Protein AF-A0A2P0QMW2-F1 (afdb_monomer_lite)

Structure (mmCIF, N/CA/C/O backbone):
data_AF-A0A2P0QMW2-F1
#
_entry.id   AF-A0A2P0QMW2-F1
#
loop_
_atom_site.group_PDB
_atom_site.id
_atom_site.type_symbol
_atom_site.label_atom_id
_atom_site.label_alt_id
_atom_site.label_comp_id
_atom_site.label_asym_id
_atom_site.label_entity_id
_atom_site.label_seq_id
_atom_site.pdbx_PDB_ins_code
_atom_site.Cartn_x
_atom_site.Cartn_y
_atom_site.Cartn_z
_atom_site.occupancy
_atom_site.B_iso_or_equiv
_atom_site.auth_seq_id
_atom_site.auth_comp_id
_atom_site.auth_asym_id
_atom_site.auth_atom_id
_atom_site.pdbx_PDB_model_num
ATOM 1 N N . MET A 1 1 ? 14.429 2.568 -12.243 1.00 44.25 1 MET A N 1
ATOM 2 C CA . MET A 1 1 ? 14.312 3.480 -11.078 1.00 44.25 1 MET A CA 1
ATOM 3 C C . MET A 1 1 ? 14.809 2.728 -9.849 1.00 44.25 1 MET A C 1
ATOM 5 O O . MET A 1 1 ? 13.979 2.133 -9.182 1.00 44.25 1 MET A O 1
ATOM 9 N N . CYS A 1 2 ? 16.108 2.695 -9.548 1.00 38.72 2 CYS A N 1
ATOM 10 C CA . CYS A 1 2 ? 16.562 2.170 -8.248 1.00 38.72 2 CYS A CA 1
ATOM 11 C C . CYS A 1 2 ? 17.843 2.884 -7.772 1.00 38.72 2 CYS A C 1
ATOM 13 O O . CYS A 1 2 ? 18.867 2.279 -7.495 1.00 38.72 2 CYS A O 1
ATOM 15 N N . SER A 1 3 ? 17.749 4.186 -7.506 1.00 36.97 3 SER A N 1
ATOM 16 C CA . SER A 1 3 ? 18.388 4.609 -6.258 1.00 36.97 3 SER A CA 1
ATOM 17 C C . SER A 1 3 ? 17.854 3.704 -5.137 1.00 36.97 3 SER A C 1
ATOM 19 O O . SER A 1 3 ? 16.690 3.292 -5.207 1.00 36.97 3 SER A O 1
ATOM 21 N N . ASN A 1 4 ? 18.680 3.364 -4.136 1.00 45.59 4 ASN A N 1
ATOM 22 C CA . ASN A 1 4 ? 18.195 2.677 -2.934 1.00 45.59 4 ASN A CA 1
ATOM 23 C C . ASN A 1 4 ? 16.881 3.340 -2.518 1.00 45.59 4 ASN A C 1
ATOM 25 O O . ASN A 1 4 ? 16.879 4.531 -2.192 1.00 45.59 4 ASN A O 1
ATOM 29 N N . ILE A 1 5 ? 15.768 2.603 -2.620 1.00 53.12 5 ILE A N 1
ATOM 30 C CA . ILE A 1 5 ? 14.455 3.131 -2.260 1.00 53.12 5 ILE A CA 1
ATOM 31 C C . ILE A 1 5 ? 14.574 3.435 -0.779 1.00 53.12 5 ILE A C 1
ATOM 33 O O . ILE A 1 5 ? 14.619 2.517 0.038 1.00 53.12 5 ILE A O 1
ATOM 37 N N . VAL A 1 6 ? 14.718 4.721 -0.453 1.00 61.84 6 VAL A N 1
ATOM 38 C CA . VAL A 1 6 ? 14.836 5.160 0.931 1.00 61.84 6 VAL A CA 1
ATOM 39 C C . VAL A 1 6 ? 13.588 4.636 1.632 1.00 61.84 6 VAL A C 1
ATOM 41 O O . VAL A 1 6 ? 12.481 5.003 1.216 1.00 61.84 6 VAL A O 1
ATOM 44 N N . PRO A 1 7 ? 13.733 3.750 2.637 1.00 70.44 7 PRO A N 1
ATOM 45 C CA . PRO A 1 7 ? 12.583 3.207 3.330 1.00 70.44 7 PRO A CA 1
ATOM 46 C C . PRO A 1 7 ? 11.728 4.354 3.848 1.00 70.44 7 PRO A C 1
ATOM 48 O O . PRO A 1 7 ? 12.254 5.359 4.335 1.00 70.44 7 PRO A O 1
ATOM 51 N N . PHE A 1 8 ? 10.410 4.219 3.724 1.00 79.19 8 PHE A N 1
ATOM 52 C CA . PHE A 1 8 ? 9.496 5.252 4.185 1.00 79.19 8 PHE A CA 1
ATOM 53 C C . PHE A 1 8 ? 9.805 5.612 5.648 1.00 79.19 8 PHE A C 1
ATOM 55 O O . PHE A 1 8 ? 9.893 4.733 6.511 1.00 79.19 8 PHE A O 1
ATOM 62 N N . ALA A 1 9 ? 9.976 6.904 5.934 1.00 77.19 9 ALA A N 1
ATOM 63 C CA . ALA A 1 9 ? 10.260 7.373 7.285 1.00 77.19 9 ALA A CA 1
ATOM 64 C C . ALA A 1 9 ? 9.127 6.943 8.234 1.00 77.19 9 ALA A C 1
ATOM 66 O O . ALA A 1 9 ? 7.974 7.308 8.029 1.00 77.19 9 ALA A O 1
ATOM 67 N N . GLY A 1 10 ? 9.443 6.143 9.255 1.00 77.06 10 GLY A N 1
ATOM 68 C CA . GLY A 1 10 ? 8.442 5.575 10.166 1.00 77.06 10 GLY A CA 1
ATOM 69 C C . GLY A 1 10 ? 8.048 4.123 9.881 1.00 77.06 10 GLY A C 1
ATOM 70 O O . GLY A 1 10 ? 7.230 3.591 10.623 1.00 77.06 10 GLY A O 1
ATOM 71 N N . LEU A 1 11 ? 8.661 3.446 8.897 1.00 80.38 11 LEU A N 1
ATOM 72 C CA . LEU A 1 11 ? 8.410 2.022 8.602 1.00 80.38 11 LEU A CA 1
ATOM 73 C C . LEU A 1 11 ? 8.449 1.131 9.861 1.00 80.38 11 LEU A C 1
ATOM 75 O O . LEU A 1 11 ? 7.582 0.288 10.033 1.00 80.38 11 LEU A O 1
ATOM 79 N N . ASN A 1 12 ? 9.408 1.370 10.766 1.00 83.81 12 ASN A N 1
ATOM 80 C CA . ASN A 1 12 ? 9.584 0.587 12.000 1.00 83.81 12 ASN A CA 1
ATOM 81 C C . ASN A 1 12 ? 9.149 1.304 13.287 1.00 83.81 12 ASN A C 1
ATOM 83 O O . ASN A 1 12 ? 9.100 0.676 14.337 1.00 83.81 12 ASN A O 1
ATOM 87 N N . GLN A 1 13 ? 8.903 2.614 13.241 1.00 89.38 13 GLN A N 1
ATOM 88 C CA . GLN A 1 13 ? 8.573 3.425 14.428 1.00 89.38 13 GLN A CA 1
ATOM 89 C C . GLN A 1 13 ? 7.075 3.735 14.510 1.00 89.38 13 GLN A C 1
ATOM 91 O O . GLN A 1 13 ? 6.561 4.021 15.586 1.00 89.38 13 GLN A O 1
ATOM 96 N N . GLY A 1 14 ? 6.383 3.631 13.377 1.00 94.88 14 GLY A N 1
ATOM 97 C CA . GLY A 1 14 ? 4.989 3.989 13.220 1.00 94.88 14 GLY A CA 1
ATOM 98 C C . GLY A 1 14 ? 4.777 5.405 12.708 1.00 94.88 14 GLY A C 1
ATOM 99 O O . GLY A 1 14 ? 5.686 6.235 12.666 1.00 94.88 14 GLY A O 1
ATOM 100 N N . VAL A 1 15 ? 3.548 5.654 12.269 1.00 97.62 15 VAL A N 1
ATOM 101 C CA . VAL A 1 15 ? 3.099 6.935 11.726 1.00 97.62 15 VAL A CA 1
ATOM 102 C C . VAL A 1 15 ? 1.826 7.409 12.408 1.00 97.62 15 VAL A C 1
ATOM 104 O O . VAL A 1 15 ? 1.110 6.634 13.042 1.00 97.62 15 VAL A O 1
ATOM 107 N N . LYS A 1 16 ? 1.526 8.692 12.222 1.00 98.38 16 LYS A N 1
ATOM 108 C CA . LYS A 1 16 ? 0.249 9.294 12.595 1.00 98.38 16 LYS A CA 1
ATOM 109 C C . LYS A 1 16 ? -0.726 9.244 11.425 1.00 98.38 16 LYS A C 1
ATOM 111 O O . LYS A 1 16 ? -0.303 9.385 10.270 1.00 98.38 16 LYS A O 1
ATOM 116 N N . ALA A 1 17 ? -2.006 9.085 11.723 1.00 98.69 17 ALA A N 1
ATOM 117 C CA . ALA A 1 17 ? -3.087 9.172 10.757 1.00 98.69 17 ALA A CA 1
ATOM 118 C C . ALA A 1 17 ? -4.253 10.011 11.294 1.00 98.69 17 ALA A C 1
ATOM 120 O O . ALA A 1 17 ? -4.445 10.146 12.503 1.00 98.69 17 ALA A O 1
ATOM 121 N N . ILE A 1 18 ? -5.055 10.533 10.372 1.00 98.75 18 ILE A N 1
ATOM 122 C CA . ILE A 1 18 ? -6.364 11.125 10.669 1.00 98.75 18 ILE A CA 1
ATOM 123 C C . ILE A 1 18 ? -7.464 10.255 10.074 1.00 98.75 18 ILE A C 1
ATOM 125 O O . ILE A 1 18 ? -7.223 9.561 9.088 1.00 98.75 18 ILE A O 1
ATOM 129 N N . SER A 1 19 ? -8.663 10.300 10.636 1.00 98.69 19 SER A N 1
ATOM 130 C CA . SER A 1 19 ? -9.863 9.760 10.012 1.00 98.69 19 SER A CA 1
ATOM 131 C C . SER A 1 19 ? -10.608 10.841 9.229 1.00 98.69 19 SER A C 1
ATOM 133 O O . SER A 1 19 ? -10.595 12.019 9.592 1.00 98.69 19 SER A O 1
ATOM 135 N N . MET A 1 20 ? -11.232 10.458 8.116 1.00 98.50 20 MET A N 1
ATOM 136 C CA . MET A 1 20 ? -12.019 11.362 7.272 1.00 98.50 20 MET A CA 1
ATOM 137 C C . MET A 1 20 ? -13.189 10.625 6.622 1.00 98.50 20 MET A C 1
ATOM 139 O O . MET A 1 20 ? -13.094 9.432 6.340 1.00 98.50 20 MET A O 1
ATOM 143 N N . ASP A 1 21 ? -14.267 11.344 6.315 1.00 98.50 21 ASP A N 1
ATOM 144 C CA . ASP A 1 21 ? -15.355 10.800 5.500 1.00 98.50 21 ASP A CA 1
ATOM 145 C C . ASP A 1 21 ? -14.877 10.511 4.067 1.00 98.50 21 ASP A C 1
ATOM 147 O O . ASP A 1 21 ? -14.179 11.317 3.441 1.00 98.50 21 ASP A O 1
ATOM 151 N N . ASP A 1 22 ? -15.281 9.369 3.507 1.00 98.38 22 ASP A N 1
ATOM 152 C CA . ASP A 1 22 ? -14.945 9.002 2.136 1.00 98.38 22 ASP A CA 1
ATOM 153 C C . ASP A 1 22 ? -15.786 9.787 1.118 1.00 98.38 22 ASP A C 1
ATOM 155 O O . ASP A 1 22 ? -16.913 9.427 0.775 1.00 98.38 22 ASP A O 1
ATOM 159 N N . THR A 1 23 ? -15.200 10.863 0.594 1.00 96.94 23 THR A N 1
ATOM 160 C CA . THR A 1 23 ? -15.787 11.706 -0.460 1.00 96.94 23 THR A CA 1
ATOM 161 C C . THR A 1 23 ? -15.493 11.226 -1.889 1.00 96.94 23 THR A C 1
ATOM 163 O O . THR A 1 23 ? -15.803 11.931 -2.854 1.00 96.94 23 THR A O 1
ATOM 166 N N . ARG A 1 24 ? -14.867 10.054 -2.067 1.00 98.12 24 ARG A N 1
ATOM 167 C CA . ARG A 1 24 ? -14.499 9.530 -3.391 1.00 98.12 24 ARG A CA 1
ATOM 168 C C . ARG A 1 24 ? -15.708 8.937 -4.122 1.00 98.12 24 ARG A C 1
ATOM 170 O O . ARG A 1 24 ? -16.801 8.757 -3.588 1.00 98.12 24 ARG A O 1
ATOM 177 N N . TRP A 1 25 ? -15.506 8.640 -5.403 1.00 95.50 25 TRP A N 1
ATOM 178 C CA . TRP A 1 25 ? -16.505 7.982 -6.246 1.00 95.50 25 TRP A CA 1
ATOM 179 C C . TRP A 1 25 ? -16.760 6.515 -5.844 1.00 95.50 25 TRP A C 1
ATOM 181 O O . TRP A 1 25 ? -16.040 5.938 -5.040 1.00 95.50 25 TRP A O 1
ATOM 191 N N . LYS A 1 26 ? -17.771 5.878 -6.444 1.00 95.12 26 LYS A N 1
ATOM 192 C CA . LYS A 1 26 ? -18.210 4.511 -6.096 1.00 95.12 26 LYS A CA 1
ATOM 193 C C . LYS A 1 26 ? -17.446 3.376 -6.796 1.00 95.12 26 LYS A C 1
ATOM 195 O O . LYS A 1 26 ? -17.918 2.252 -6.751 1.00 95.12 26 LYS A O 1
ATOM 200 N N . PHE A 1 27 ? -16.344 3.647 -7.495 1.00 96.56 27 PHE A N 1
ATOM 201 C CA . PHE A 1 27 ? -15.585 2.630 -8.244 1.00 96.56 27 PHE A CA 1
ATOM 202 C C . PHE A 1 27 ? -14.117 2.594 -7.798 1.00 96.56 27 PHE A C 1
ATOM 204 O O . PHE A 1 27 ? -13.198 2.557 -8.615 1.00 96.56 27 PHE A O 1
ATOM 211 N N . CYS A 1 28 ? -13.882 2.636 -6.484 1.00 97.62 28 CYS A N 1
ATOM 212 C CA . CYS A 1 28 ? -12.545 2.587 -5.882 1.00 97.62 28 CYS A CA 1
ATOM 213 C C . CYS A 1 28 ? -11.823 1.254 -6.135 1.00 97.62 28 CYS A C 1
ATOM 215 O O . CYS A 1 28 ? -10.597 1.200 -6.081 1.00 97.62 28 CYS A O 1
ATOM 217 N N . ASN A 1 29 ? -12.554 0.205 -6.522 1.00 97.56 29 ASN A N 1
ATOM 218 C CA . ASN A 1 29 ? -11.982 -1.048 -7.013 1.00 97.56 29 ASN A CA 1
ATOM 219 C C . ASN A 1 29 ? -11.222 -0.906 -8.345 1.00 97.56 29 ASN A C 1
ATOM 221 O O . ASN A 1 29 ? -10.457 -1.800 -8.708 1.00 97.56 29 ASN A O 1
ATOM 225 N N . VAL A 1 30 ? -11.411 0.199 -9.072 1.00 97.50 30 VAL A N 1
ATOM 226 C CA . VAL A 1 30 ? -10.693 0.509 -10.310 1.00 97.50 30 VAL A CA 1
ATOM 227 C C . VAL A 1 30 ? -9.556 1.480 -10.010 1.00 97.50 30 VAL A C 1
ATOM 229 O O . VAL A 1 30 ? -9.776 2.599 -9.545 1.00 97.50 30 VAL A O 1
ATOM 232 N N . LYS A 1 31 ? -8.322 1.093 -10.349 1.00 96.44 31 LYS A N 1
ATOM 233 C CA . LYS A 1 31 ? -7.149 1.969 -10.225 1.00 96.44 31 LYS A CA 1
ATOM 234 C C . LYS A 1 31 ? -7.126 3.021 -11.345 1.00 96.44 31 LYS A C 1
ATOM 236 O O . LYS A 1 31 ? -6.396 2.884 -12.322 1.00 96.44 31 LYS A O 1
ATOM 241 N N . ALA A 1 32 ? -7.953 4.054 -11.209 1.00 96.00 32 ALA A N 1
ATOM 242 C CA . ALA A 1 32 ? -8.085 5.151 -12.166 1.00 96.00 32 ALA A CA 1
ATOM 243 C C . ALA A 1 32 ? -7.221 6.374 -11.797 1.00 96.00 32 ALA A C 1
ATOM 245 O O . ALA A 1 32 ? -6.768 6.524 -10.664 1.00 96.00 32 ALA A O 1
ATOM 246 N N . ILE A 1 33 ? -7.029 7.282 -12.761 1.00 96.50 33 ILE A N 1
ATOM 247 C CA . ILE A 1 33 ? -6.308 8.559 -12.577 1.00 96.50 33 ILE A CA 1
ATOM 248 C C . ILE A 1 33 ? -7.196 9.698 -12.042 1.00 96.50 33 ILE A C 1
ATOM 250 O O . ILE A 1 33 ? -6.731 10.820 -11.860 1.00 96.50 33 ILE A O 1
ATOM 254 N N . THR A 1 34 ? -8.471 9.431 -11.760 1.00 94.81 34 THR A N 1
ATOM 255 C CA . THR A 1 34 ? -9.438 10.376 -11.176 1.00 94.81 34 THR A CA 1
ATOM 256 C C . THR A 1 34 ? -9.218 10.540 -9.666 1.00 94.81 34 THR A C 1
ATOM 258 O O . THR A 1 34 ? -10.091 10.239 -8.857 1.00 94.81 34 THR A O 1
ATOM 261 N N . LEU A 1 35 ? -8.023 10.995 -9.280 1.00 97.38 35 LEU A N 1
ATOM 262 C CA . LEU A 1 35 ? -7.504 10.940 -7.907 1.00 97.38 35 LEU A CA 1
ATOM 263 C C . LEU A 1 35 ? -7.739 12.212 -7.077 1.00 97.38 35 LEU A C 1
ATOM 265 O O . LEU A 1 35 ? -7.141 12.349 -6.015 1.00 97.38 35 LEU A O 1
ATOM 269 N N . LEU A 1 36 ? -8.588 13.149 -7.519 1.00 98.06 36 LEU A N 1
ATOM 270 C CA . LEU A 1 36 ? -8.799 14.412 -6.794 1.00 98.06 36 LEU A CA 1
ATOM 271 C C . LEU A 1 36 ? -9.216 14.176 -5.332 1.00 98.06 36 LEU A C 1
ATOM 273 O O . LEU A 1 36 ? -8.631 14.775 -4.437 1.00 98.06 36 LEU A O 1
ATOM 277 N N . GLY A 1 37 ? -10.157 13.259 -5.079 1.00 97.69 37 GLY A N 1
ATOM 278 C CA . GLY A 1 37 ? -10.564 12.911 -3.712 1.00 97.69 37 GLY A CA 1
ATOM 279 C C . GLY A 1 37 ? -9.402 12.362 -2.876 1.00 97.69 37 GLY A C 1
ATOM 280 O O . GLY A 1 37 ? -9.167 12.822 -1.764 1.00 97.69 37 GLY A O 1
ATOM 281 N N . ASN A 1 38 ? -8.606 11.447 -3.438 1.00 98.44 38 ASN A N 1
ATOM 282 C CA . ASN A 1 38 ? -7.415 10.903 -2.779 1.00 98.44 38 ASN A CA 1
ATOM 283 C C . ASN A 1 38 ? -6.381 11.995 -2.455 1.00 98.44 38 ASN A C 1
ATOM 285 O O . ASN A 1 38 ? -5.785 11.977 -1.381 1.00 98.44 38 ASN A O 1
ATOM 289 N N . ILE A 1 39 ? -6.170 12.945 -3.373 1.00 98.25 39 ILE A N 1
ATOM 290 C CA . ILE A 1 39 ? -5.236 14.065 -3.192 1.00 98.25 39 ILE A CA 1
ATOM 291 C C . ILE A 1 39 ? -5.705 14.975 -2.057 1.00 98.25 39 ILE A C 1
ATOM 293 O O . ILE A 1 39 ? -4.894 15.322 -1.205 1.00 98.25 39 ILE A O 1
ATOM 297 N N . LEU A 1 40 ? -6.994 15.327 -2.010 1.00 98.62 40 LEU A N 1
ATOM 298 C CA . LEU A 1 40 ? -7.548 16.177 -0.953 1.00 98.62 40 LEU A CA 1
ATOM 299 C C . LEU A 1 40 ? -7.436 15.516 0.427 1.00 98.62 40 LEU A C 1
ATOM 301 O O . LEU A 1 40 ? -6.978 16.157 1.370 1.00 98.62 40 LEU A O 1
ATOM 305 N N . HIS A 1 41 ? -7.760 14.225 0.532 1.00 98.62 41 HIS A N 1
ATOM 306 C CA . HIS A 1 41 ? -7.598 13.464 1.777 1.00 98.62 41 HIS A CA 1
ATOM 307 C C . HIS A 1 41 ? -6.137 13.385 2.220 1.00 98.62 41 HIS A C 1
ATOM 309 O O . HIS A 1 41 ? -5.811 13.608 3.385 1.00 98.62 41 HIS A O 1
ATOM 315 N N . ARG A 1 42 ? -5.223 13.123 1.278 1.00 97.88 42 ARG A N 1
ATOM 316 C CA . ARG A 1 42 ? -3.785 13.093 1.563 1.00 97.88 42 ARG A CA 1
ATOM 317 C C . ARG A 1 42 ? -3.262 14.463 1.995 1.00 97.88 42 ARG A C 1
ATOM 319 O O . ARG A 1 42 ? -2.443 14.523 2.907 1.00 97.88 42 ARG A O 1
ATOM 326 N N . GLN A 1 43 ? -3.718 15.541 1.360 1.00 98.50 43 GLN A N 1
ATOM 327 C CA . GLN A 1 43 ? -3.327 16.899 1.726 1.00 98.50 43 GLN A CA 1
ATOM 328 C C . GLN A 1 43 ? -3.800 17.240 3.141 1.00 98.50 43 GLN A C 1
ATOM 330 O O . GLN A 1 43 ? -2.999 17.708 3.940 1.00 98.50 43 GLN A O 1
ATOM 335 N N . ALA A 1 44 ? -5.044 16.905 3.492 1.00 98.56 44 ALA A N 1
ATOM 336 C CA . ALA A 1 44 ? -5.569 17.120 4.838 1.00 98.56 44 ALA A CA 1
ATOM 337 C C . ALA A 1 44 ? -4.769 16.369 5.920 1.00 98.56 44 ALA A C 1
ATOM 339 O O . ALA A 1 44 ? -4.561 16.903 7.010 1.00 98.56 44 ALA A O 1
ATOM 340 N N . ALA A 1 45 ? -4.283 15.157 5.623 1.00 98.38 45 ALA A N 1
ATOM 341 C CA . ALA A 1 45 ? -3.373 14.441 6.517 1.00 98.38 45 ALA A CA 1
ATOM 342 C C . ALA A 1 45 ? -2.032 15.175 6.666 1.00 98.38 45 ALA A C 1
ATOM 344 O O . ALA A 1 45 ? -1.572 15.380 7.788 1.00 98.38 45 ALA A O 1
ATOM 345 N N . ILE A 1 46 ? -1.432 15.617 5.555 1.00 98.00 46 ILE A N 1
ATOM 346 C CA . ILE A 1 46 ? -0.163 16.364 5.555 1.00 98.00 46 ILE A CA 1
ATOM 347 C C . ILE A 1 46 ? -0.282 17.659 6.365 1.00 98.00 46 ILE A C 1
ATOM 349 O O . ILE A 1 46 ? 0.597 17.941 7.179 1.00 98.00 46 ILE A O 1
ATOM 353 N N . ASP A 1 47 ? -1.372 18.406 6.194 1.00 98.38 47 ASP A N 1
ATOM 354 C CA . ASP A 1 47 ? -1.627 19.665 6.905 1.00 98.38 47 ASP A CA 1
ATOM 355 C C . ASP A 1 47 ? -1.698 19.471 8.432 1.00 98.38 47 ASP A C 1
ATOM 357 O O . ASP A 1 47 ? -1.431 20.398 9.194 1.00 98.38 47 ASP A O 1
ATOM 361 N N . GLN A 1 48 ? -2.000 18.249 8.887 1.00 98.00 48 GLN A N 1
ATOM 362 C CA . GLN A 1 48 ? -2.025 17.846 10.298 1.00 98.00 48 GLN A CA 1
ATOM 363 C C . GLN A 1 48 ? -0.786 17.037 10.724 1.00 98.00 48 GLN A C 1
ATOM 365 O O . GLN A 1 48 ? -0.778 16.411 11.784 1.00 98.00 48 GLN A O 1
ATOM 370 N N . GLY A 1 49 ? 0.272 17.010 9.908 1.00 97.00 49 GLY A N 1
ATOM 371 C CA . GLY A 1 49 ? 1.502 16.269 10.209 1.00 97.00 49 GLY A CA 1
ATOM 372 C C . GLY A 1 49 ? 1.325 14.745 10.230 1.00 97.00 49 GLY A C 1
ATOM 373 O O . GLY A 1 49 ? 2.119 14.035 10.848 1.00 97.00 49 GLY A O 1
ATOM 374 N N . CYS A 1 50 ? 0.282 14.237 9.575 1.00 97.81 50 CYS A N 1
ATOM 375 C CA . CYS A 1 50 ? -0.038 12.821 9.474 1.00 97.81 50 CYS A CA 1
ATOM 376 C C . CYS A 1 50 ? 0.409 12.236 8.131 1.00 97.81 50 CYS A C 1
ATOM 378 O O . CYS A 1 50 ? 0.426 12.899 7.095 1.00 97.81 50 CYS A O 1
ATOM 380 N N . ALA A 1 51 ? 0.771 10.954 8.140 1.00 96.44 51 ALA A N 1
ATOM 381 C CA . ALA A 1 51 ? 1.283 10.262 6.960 1.00 96.44 51 ALA A CA 1
ATOM 382 C C . ALA A 1 51 ? 0.180 9.648 6.085 1.00 96.44 51 ALA A C 1
ATOM 384 O O . ALA A 1 51 ? 0.462 9.193 4.970 1.00 96.44 51 ALA A O 1
ATOM 385 N N . GLU A 1 52 ? -1.041 9.537 6.609 1.00 97.94 52 GLU A N 1
ATOM 386 C CA . GLU A 1 52 ? -2.181 8.946 5.914 1.00 97.94 52 GLU A CA 1
ATOM 387 C C . GLU A 1 52 ? -3.514 9.482 6.454 1.00 97.94 52 GLU A C 1
ATOM 389 O O . GLU A 1 52 ? -3.610 9.846 7.627 1.00 97.94 52 GLU A O 1
ATOM 394 N N . ALA A 1 53 ? -4.536 9.494 5.599 1.00 98.69 53 ALA A N 1
ATOM 395 C CA . ALA A 1 53 ? -5.931 9.650 6.005 1.00 98.69 53 ALA A CA 1
ATOM 396 C C . ALA A 1 53 ? -6.647 8.299 5.880 1.00 98.69 53 ALA A C 1
ATOM 398 O O . ALA A 1 53 ? -6.644 7.714 4.797 1.00 98.69 53 ALA A O 1
ATOM 399 N N . LEU A 1 54 ? -7.242 7.804 6.968 1.00 98.81 54 LEU A N 1
ATOM 400 C CA . LEU A 1 54 ? -8.083 6.608 7.002 1.00 98.81 54 LEU A CA 1
ATOM 401 C C . LEU A 1 54 ? -9.525 7.010 6.700 1.00 98.81 54 LEU A C 1
ATOM 403 O O . LEU A 1 54 ? -10.109 7.842 7.390 1.00 98.81 54 LEU A O 1
ATOM 407 N N . LEU A 1 55 ? -10.101 6.429 5.660 1.00 98.81 55 LEU A N 1
ATOM 408 C CA . LEU A 1 55 ? -11.390 6.844 5.136 1.00 98.81 55 LEU A CA 1
ATOM 409 C C . LEU A 1 55 ? -12.514 6.000 5.732 1.00 98.81 55 LEU A C 1
ATOM 411 O O . LEU A 1 55 ? -12.402 4.777 5.865 1.00 98.81 55 LEU A O 1
ATOM 415 N N . VAL A 1 56 ? -13.608 6.670 6.077 1.00 98.62 56 VAL A N 1
ATOM 416 C CA . VAL A 1 56 ? -14.793 6.092 6.707 1.00 98.62 56 VAL A CA 1
ATOM 417 C C . VAL A 1 56 ? -16.007 6.375 5.834 1.00 98.62 56 VAL A C 1
ATOM 419 O O . VAL A 1 56 ? -16.211 7.491 5.366 1.00 98.62 56 VAL A O 1
ATOM 422 N N . LYS A 1 57 ? -16.840 5.362 5.616 1.00 98.00 57 LYS A N 1
ATOM 423 C CA . LYS A 1 57 ? -18.069 5.459 4.836 1.00 98.00 57 LYS A CA 1
ATOM 424 C C . LYS A 1 57 ? -19.198 4.757 5.567 1.00 98.00 57 LYS A C 1
ATOM 426 O O . LYS A 1 57 ? -19.051 3.609 5.980 1.00 98.00 57 LYS A O 1
ATOM 431 N N . ASP A 1 58 ? -20.314 5.457 5.751 1.00 96.81 58 ASP A N 1
ATOM 432 C CA . ASP A 1 58 ? -21.498 4.938 6.448 1.00 96.81 58 ASP A CA 1
ATOM 433 C C . ASP A 1 58 ? -21.173 4.358 7.846 1.00 96.81 58 ASP A C 1
ATOM 435 O O . ASP A 1 58 ? -21.767 3.375 8.284 1.00 96.81 58 ASP A O 1
ATOM 439 N N . GLY A 1 59 ? -20.192 4.949 8.543 1.00 98.00 59 GLY A N 1
ATOM 440 C CA . GLY A 1 59 ? -19.727 4.505 9.865 1.00 98.00 59 GLY A CA 1
ATOM 441 C C . GLY A 1 59 ? -18.738 3.330 9.862 1.00 98.00 59 GLY A C 1
ATOM 442 O O . GLY A 1 59 ? -18.335 2.875 10.936 1.00 98.00 59 GLY A O 1
ATOM 443 N N . TYR A 1 60 ? -18.319 2.853 8.688 1.00 98.56 60 TYR A N 1
ATOM 444 C CA . TYR A 1 60 ? -17.369 1.753 8.525 1.00 98.56 60 TYR A CA 1
ATOM 445 C C . TYR A 1 60 ? -16.063 2.221 7.885 1.00 98.56 60 TYR A C 1
ATOM 447 O O . TYR A 1 60 ? -16.062 3.029 6.960 1.00 98.56 60 TYR A O 1
ATOM 455 N N . LEU A 1 61 ? -14.943 1.680 8.352 1.00 98.62 61 LEU A N 1
ATOM 456 C CA . LEU A 1 61 ? -13.643 1.844 7.708 1.00 98.62 61 LEU A CA 1
ATOM 457 C C . LEU A 1 61 ? -13.670 1.226 6.300 1.00 98.62 61 LEU A C 1
ATOM 459 O O . LEU A 1 61 ? -14.141 0.098 6.132 1.00 98.62 61 LEU A O 1
ATOM 463 N N . VAL A 1 62 ? -13.107 1.935 5.319 1.00 97.94 62 VAL A N 1
ATOM 464 C CA . VAL A 1 62 ? -12.914 1.428 3.950 1.00 97.94 62 VAL A CA 1
ATOM 465 C C . VAL A 1 62 ? -11.434 1.203 3.632 1.00 97.94 62 VAL A C 1
ATOM 467 O O . VAL A 1 62 ? -10.972 0.068 3.586 1.00 97.94 62 VAL A O 1
ATOM 470 N N . GLU A 1 63 ? -10.651 2.257 3.442 1.00 98.56 63 GLU A N 1
ATOM 471 C CA . GLU A 1 63 ? -9.215 2.183 3.161 1.00 98.56 63 GLU A CA 1
ATOM 472 C C . GLU A 1 63 ? -8.547 3.534 3.456 1.00 98.56 63 GLU A C 1
ATOM 474 O O . GLU A 1 63 ? -9.196 4.443 3.960 1.00 98.56 63 GLU A O 1
ATOM 479 N N . GLY A 1 64 ? -7.253 3.684 3.189 1.00 98.56 64 GLY A N 1
ATOM 480 C CA . GLY A 1 64 ? -6.554 4.962 3.281 1.00 98.56 64 GLY A CA 1
ATOM 481 C C . GLY A 1 64 ? -6.632 5.769 1.981 1.00 98.56 64 GLY A C 1
ATOM 482 O O . GLY A 1 64 ? -7.019 5.255 0.931 1.00 98.56 64 GLY A O 1
ATOM 483 N N . ALA A 1 65 ? -6.183 7.027 2.000 1.00 98.19 65 ALA A N 1
ATOM 484 C CA . ALA A 1 65 ? -6.153 7.857 0.792 1.00 98.19 65 ALA A CA 1
ATOM 485 C C . ALA A 1 65 ? -5.297 7.243 -0.334 1.00 98.19 65 ALA A C 1
ATOM 487 O O . ALA A 1 65 ? -5.609 7.419 -1.514 1.00 98.19 65 ALA A O 1
ATOM 488 N N . ALA A 1 66 ? -4.237 6.502 0.010 1.00 97.38 66 ALA A N 1
ATOM 489 C CA . ALA A 1 66 ? -3.380 5.799 -0.950 1.00 97.38 66 ALA A CA 1
ATOM 490 C C . ALA A 1 66 ? -2.886 4.421 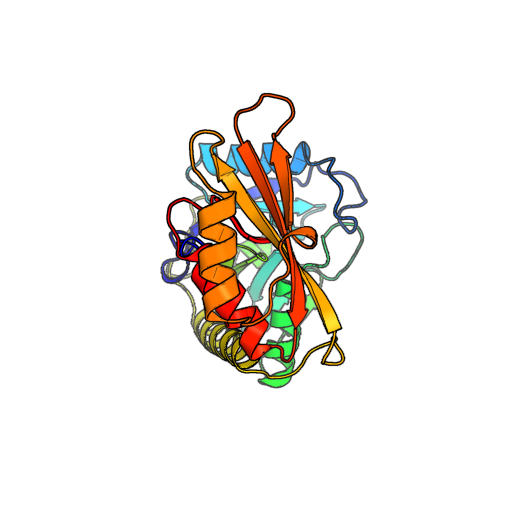-0.453 1.00 97.38 66 ALA A C 1
ATOM 492 O O . ALA A 1 66 ? -1.808 3.964 -0.847 1.00 97.38 66 ALA A O 1
ATOM 493 N N . SER A 1 67 ? -3.646 3.764 0.423 1.00 98.50 67 SER A N 1
ATOM 494 C CA . SER A 1 67 ? -3.264 2.503 1.073 1.00 98.50 67 SER A CA 1
ATOM 495 C C . SER A 1 67 ? -4.490 1.670 1.445 1.00 98.50 67 SER A C 1
ATOM 497 O O . SER A 1 67 ? -5.579 2.213 1.565 1.00 98.50 67 SER A O 1
ATOM 499 N N . ASN A 1 68 ? -4.332 0.361 1.654 1.00 98.81 68 ASN A N 1
ATOM 500 C CA . ASN A 1 68 ? -5.339 -0.436 2.363 1.00 98.81 68 ASN A CA 1
ATOM 501 C C . ASN A 1 68 ? -5.072 -0.397 3.870 1.00 98.81 68 ASN A C 1
ATOM 503 O O . ASN A 1 68 ? -3.944 -0.136 4.287 1.00 98.81 68 ASN A O 1
ATOM 507 N N . VAL A 1 69 ? -6.093 -0.690 4.677 1.00 98.75 69 VAL A N 1
ATOM 508 C CA . VAL A 1 69 ? -6.015 -0.619 6.143 1.00 98.75 69 VAL A CA 1
ATOM 509 C C . VAL A 1 69 ? -6.261 -1.991 6.755 1.00 98.75 69 VAL A C 1
ATOM 511 O O . VAL A 1 69 ? -7.152 -2.729 6.329 1.00 98.75 69 VAL A O 1
ATOM 514 N N . PHE A 1 70 ? -5.467 -2.305 7.768 1.00 98.81 70 PHE A N 1
ATOM 515 C CA . PHE A 1 70 ? -5.643 -3.443 8.656 1.00 98.81 70 PHE A CA 1
ATOM 516 C C . PHE A 1 70 ? -5.789 -2.945 10.095 1.00 98.81 70 PHE A C 1
ATOM 518 O O . PHE A 1 70 ? -5.250 -1.898 10.451 1.00 98.81 70 PHE A O 1
ATOM 525 N N . ALA A 1 71 ? -6.495 -3.697 10.929 1.00 98.75 71 ALA A N 1
ATOM 526 C CA . ALA A 1 71 ? -6.601 -3.439 12.357 1.00 98.75 71 ALA A CA 1
ATOM 527 C C . ALA A 1 71 ? -6.607 -4.755 13.133 1.00 98.75 71 ALA A C 1
ATOM 529 O O . ALA A 1 71 ? -7.203 -5.729 12.682 1.00 98.75 71 ALA A O 1
ATOM 530 N N . VAL A 1 72 ? -5.984 -4.788 14.307 1.00 98.69 72 VAL A N 1
ATOM 531 C CA . VAL A 1 72 ? -6.055 -5.942 15.209 1.00 98.69 72 VAL A CA 1
ATOM 532 C C . VAL A 1 72 ? -7.149 -5.689 16.237 1.00 98.69 72 VAL A C 1
ATOM 534 O O . VAL A 1 72 ? -7.046 -4.781 17.063 1.00 98.69 72 VAL A O 1
ATOM 537 N N . ILE A 1 73 ? -8.216 -6.483 16.174 1.00 98.31 73 ILE A N 1
ATOM 538 C CA . ILE A 1 73 ? -9.397 -6.352 17.035 1.00 98.31 73 ILE A CA 1
ATOM 539 C C . ILE A 1 73 ? -9.637 -7.703 17.700 1.00 98.31 73 ILE A C 1
ATOM 541 O O . ILE A 1 73 ? -9.827 -8.710 17.023 1.00 98.31 73 ILE A O 1
ATOM 545 N N . GLY A 1 74 ? -9.580 -7.745 19.034 1.00 95.88 74 GLY A N 1
ATOM 546 C CA . GLY A 1 74 ? -9.721 -9.001 19.781 1.00 95.88 74 GLY A CA 1
ATOM 547 C C . GLY A 1 74 ? -8.665 -10.056 19.420 1.00 95.88 74 GLY A C 1
ATOM 548 O O . GLY A 1 74 ? -8.949 -11.246 19.487 1.00 95.88 74 GLY A O 1
ATOM 549 N N . GLY A 1 75 ? -7.469 -9.630 18.995 1.00 96.38 75 GLY A N 1
ATOM 550 C CA . GLY A 1 75 ? -6.391 -10.523 18.555 1.00 96.38 75 GLY A CA 1
ATOM 551 C C . GLY A 1 75 ? -6.521 -11.050 17.119 1.00 96.38 75 GLY A C 1
ATOM 552 O O . GLY A 1 75 ? -5.680 -11.839 16.700 1.00 96.38 75 GLY A O 1
ATOM 553 N N . VAL A 1 76 ? -7.532 -10.617 16.358 1.00 98.31 76 VAL A N 1
ATOM 554 C CA . VAL A 1 76 ? -7.737 -11.005 14.953 1.00 98.31 76 VAL A CA 1
ATOM 555 C C . VAL A 1 76 ? -7.308 -9.870 14.030 1.00 98.31 76 VAL A C 1
ATOM 557 O O . VAL A 1 76 ? -7.667 -8.715 14.259 1.00 98.31 76 VAL A O 1
ATOM 560 N N . LEU A 1 77 ? -6.558 -10.200 12.976 1.00 98.62 77 LEU A N 1
ATOM 561 C CA . LEU A 1 77 ? -6.167 -9.266 11.926 1.00 98.62 77 LEU A CA 1
ATOM 562 C C . LEU A 1 77 ? -7.340 -9.001 10.971 1.00 98.62 77 LEU A C 1
ATOM 564 O O . LEU A 1 77 ? -7.646 -9.803 10.093 1.00 98.62 77 LEU A O 1
ATOM 568 N N . CYS A 1 78 ? -7.992 -7.860 11.120 1.00 98.75 78 CYS A N 1
ATOM 569 C CA . CYS A 1 78 ? -9.164 -7.479 10.345 1.00 98.75 78 CYS A CA 1
ATOM 570 C C . CYS A 1 78 ? -8.799 -6.501 9.222 1.00 98.75 78 CYS A C 1
ATOM 572 O O . CYS A 1 78 ? -8.010 -5.578 9.419 1.00 98.75 78 CYS A O 1
ATOM 574 N N . THR A 1 79 ? -9.425 -6.646 8.057 1.00 98.81 79 THR A N 1
ATOM 575 C CA . THR A 1 79 ? -9.392 -5.653 6.971 1.00 98.81 79 THR A CA 1
ATOM 576 C C . THR A 1 79 ? -10.753 -5.607 6.272 1.00 98.81 79 THR A C 1
ATOM 578 O O . THR A 1 79 ? -11.424 -6.639 6.213 1.00 98.81 79 THR A O 1
ATOM 581 N N . PRO A 1 80 ? -11.191 -4.458 5.728 1.00 98.56 80 PRO A N 1
ATOM 582 C CA . PRO A 1 80 ? -12.451 -4.396 4.993 1.00 98.56 80 PRO A CA 1
ATOM 583 C C . PRO A 1 80 ? -12.469 -5.362 3.794 1.00 98.56 80 PRO A C 1
ATOM 585 O O . PRO A 1 80 ? -11.427 -5.570 3.153 1.00 98.56 80 PRO A O 1
ATOM 588 N N . PRO A 1 81 ? -13.623 -5.979 3.473 1.00 97.94 81 PRO A N 1
ATOM 589 C CA . PRO A 1 81 ? -13.732 -6.925 2.372 1.00 97.94 81 PRO A CA 1
ATOM 590 C C . PRO A 1 81 ? -13.565 -6.213 1.030 1.00 97.94 81 PRO A C 1
ATOM 592 O O . PRO A 1 81 ? -13.890 -5.032 0.882 1.00 97.94 81 PRO A O 1
ATOM 595 N N . LYS A 1 82 ? -13.103 -6.951 0.017 1.00 97.62 82 LYS A N 1
ATOM 596 C CA . LYS A 1 82 ? -13.075 -6.439 -1.357 1.00 97.62 82 LYS A CA 1
ATOM 597 C C . LYS A 1 82 ? -14.486 -6.082 -1.816 1.00 97.62 82 LYS A C 1
ATOM 599 O O . LYS A 1 82 ? -15.436 -6.839 -1.637 1.00 97.62 82 LYS A O 1
ATOM 604 N N . GLY A 1 83 ? -14.592 -4.933 -2.459 1.00 95.38 83 GLY A N 1
ATOM 605 C CA . GLY A 1 83 ? -15.831 -4.402 -2.996 1.00 95.38 83 GLY A CA 1
ATOM 606 C C . GLY A 1 83 ? -15.551 -3.105 -3.733 1.00 95.38 83 GLY A C 1
ATOM 607 O O . GLY A 1 83 ? -14.401 -2.728 -3.927 1.00 95.38 83 GLY A O 1
ATOM 608 N N . ASN A 1 84 ? -16.606 -2.406 -4.126 1.00 96.81 84 ASN A N 1
ATOM 609 C CA . ASN A 1 84 ? -16.495 -1.180 -4.913 1.00 96.81 84 ASN A CA 1
ATOM 610 C C . ASN A 1 84 ? -15.867 0.005 -4.153 1.00 96.81 84 ASN A C 1
ATOM 612 O O . ASN A 1 84 ? -15.431 0.968 -4.781 1.00 96.81 84 ASN A O 1
ATOM 616 N N . ASP A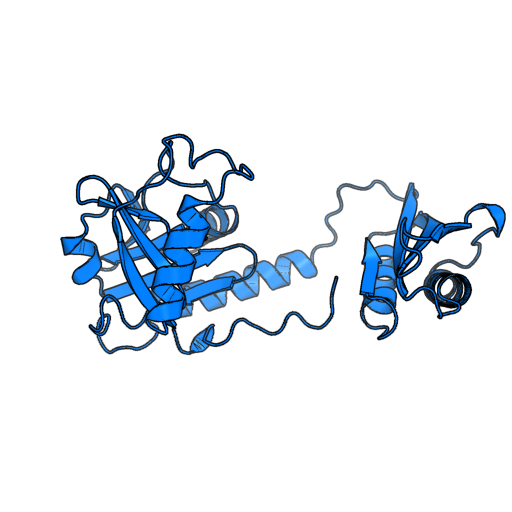 1 85 ? -15.818 -0.062 -2.822 1.00 96.56 85 ASP A N 1
ATOM 617 C CA . ASP A 1 85 ? -15.379 1.035 -1.951 1.00 96.56 85 ASP A CA 1
ATOM 618 C C . ASP A 1 85 ? -13.876 1.010 -1.629 1.00 96.56 85 ASP A C 1
ATOM 620 O O . ASP A 1 85 ? -13.353 1.983 -1.086 1.00 96.56 85 ASP A O 1
ATOM 624 N N . ILE A 1 86 ? -13.169 -0.066 -1.996 1.00 97.94 86 ILE A N 1
ATOM 625 C CA . ILE A 1 86 ? -11.727 -0.202 -1.765 1.00 97.94 86 ILE A CA 1
ATOM 626 C C . ILE A 1 86 ? -10.995 -0.670 -3.017 1.00 97.94 86 ILE A C 1
ATOM 628 O O . ILE A 1 86 ? -11.544 -1.416 -3.831 1.00 97.94 86 ILE A O 1
ATOM 632 N N . LEU A 1 87 ? -9.723 -0.304 -3.140 1.00 98.38 87 LEU A N 1
ATOM 633 C CA . LEU A 1 87 ? -8.842 -0.884 -4.140 1.00 98.38 87 LEU A CA 1
ATOM 634 C C . LEU A 1 87 ? -8.375 -2.276 -3.670 1.00 98.38 87 LEU A C 1
ATOM 636 O O . LEU A 1 87 ? -7.850 -2.389 -2.559 1.00 98.38 87 LEU A O 1
ATOM 640 N N . PRO A 1 88 ? -8.485 -3.343 -4.487 1.00 97.69 88 PRO A N 1
ATOM 641 C CA . PRO A 1 88 ? -7.935 -4.656 -4.150 1.00 97.69 88 PRO A CA 1
ATOM 642 C C . PRO A 1 88 ? -6.401 -4.634 -4.265 1.00 97.69 88 PRO A C 1
ATOM 644 O O . PRO A 1 88 ? -5.830 -5.030 -5.280 1.00 97.69 88 PRO A O 1
ATOM 647 N N . GLY A 1 89 ? -5.724 -4.092 -3.250 1.00 98.00 89 GLY A N 1
ATOM 648 C CA . GLY A 1 89 ? -4.277 -3.910 -3.271 1.00 98.00 89 GLY A CA 1
ATOM 649 C C . GLY A 1 89 ? -3.508 -5.229 -3.267 1.00 98.00 89 GLY A C 1
ATOM 650 O O . GLY A 1 89 ? -3.814 -6.151 -2.516 1.00 98.00 89 GLY A O 1
ATOM 651 N N . ILE A 1 90 ? -2.440 -5.289 -4.062 1.00 97.94 90 ILE A N 1
ATOM 652 C CA . ILE A 1 90 ? -1.586 -6.481 -4.156 1.00 97.94 90 ILE A CA 1
ATOM 653 C C . ILE A 1 90 ? -0.887 -6.769 -2.823 1.00 97.94 90 ILE A C 1
ATOM 655 O O . ILE A 1 90 ? -0.886 -7.907 -2.368 1.00 97.94 90 ILE A O 1
ATOM 659 N N . THR A 1 91 ? -0.346 -5.746 -2.148 1.00 97.88 91 THR A N 1
ATOM 660 C CA . THR A 1 91 ? 0.294 -5.942 -0.837 1.00 97.88 91 THR A CA 1
ATOM 661 C C . THR A 1 91 ? -0.710 -6.444 0.204 1.00 97.88 91 THR A C 1
ATOM 663 O O . THR A 1 91 ? -0.376 -7.345 0.962 1.00 97.88 91 THR A O 1
ATOM 666 N N . ARG A 1 92 ? -1.961 -5.952 0.195 1.00 98.50 92 ARG A N 1
ATOM 667 C CA . ARG A 1 92 ? -3.049 -6.471 1.047 1.00 98.50 92 ARG A CA 1
ATOM 668 C C . ARG A 1 92 ? -3.252 -7.970 0.834 1.00 98.50 92 ARG A C 1
ATOM 670 O O . ARG A 1 92 ? -3.316 -8.712 1.809 1.00 98.50 92 ARG A O 1
ATOM 677 N N . ASP A 1 93 ? -3.335 -8.411 -0.417 1.00 98.38 93 ASP A N 1
ATOM 678 C CA . ASP A 1 93 ? -3.534 -9.826 -0.741 1.00 98.38 93 ASP A CA 1
ATOM 679 C C . ASP A 1 93 ? -2.354 -10.692 -0.293 1.00 98.38 93 ASP A C 1
ATOM 681 O O . ASP A 1 93 ? -2.566 -11.754 0.289 1.00 98.38 93 ASP A O 1
ATOM 685 N N . VAL A 1 94 ? -1.122 -10.206 -0.472 1.00 98.38 94 VAL A N 1
ATOM 686 C CA . VAL A 1 94 ? 0.080 -10.875 0.046 1.00 98.38 94 VAL A CA 1
ATOM 687 C C . VAL A 1 94 ? 0.015 -11.004 1.570 1.00 98.38 94 VAL A C 1
ATOM 689 O O . VAL A 1 94 ? 0.285 -12.079 2.093 1.00 98.38 94 VAL A O 1
ATOM 692 N N . ILE A 1 95 ? -0.387 -9.958 2.298 1.00 98.50 95 ILE A N 1
ATOM 693 C CA . ILE A 1 95 ? -0.521 -10.017 3.764 1.00 98.50 95 ILE A CA 1
ATOM 694 C C . ILE A 1 95 ? -1.562 -11.052 4.199 1.00 98.50 95 ILE A C 1
ATOM 696 O O . ILE A 1 95 ? -1.291 -11.827 5.113 1.00 98.50 95 ILE A O 1
ATOM 700 N N . LEU A 1 96 ? -2.719 -11.124 3.536 1.00 98.62 96 LEU A N 1
ATOM 701 C CA . LEU A 1 96 ? -3.743 -12.131 3.840 1.00 98.62 96 LEU A CA 1
ATOM 702 C C . LEU A 1 96 ? -3.275 -13.555 3.506 1.00 98.62 96 LEU A C 1
ATOM 704 O O . LEU A 1 96 ? -3.527 -14.490 4.266 1.00 98.62 96 LEU A O 1
ATOM 708 N N . GLU A 1 97 ? -2.551 -13.734 2.399 1.00 98.56 97 GLU A N 1
ATOM 709 C CA . GLU A 1 97 ? -1.958 -15.023 2.047 1.00 98.56 97 GLU A CA 1
ATOM 710 C C . GLU A 1 97 ? -0.917 -15.467 3.080 1.00 98.56 97 GLU A C 1
ATOM 712 O O . GLU A 1 97 ? -0.915 -16.628 3.496 1.00 98.56 97 GLU A O 1
ATOM 717 N N . LEU A 1 98 ? -0.050 -14.550 3.511 1.00 98.56 98 LEU A N 1
ATOM 718 C CA . LEU A 1 98 ? 0.953 -14.809 4.538 1.00 98.56 98 LEU A CA 1
ATOM 719 C C . LEU A 1 98 ? 0.303 -15.085 5.894 1.00 98.56 98 LEU A C 1
ATOM 721 O O . LEU A 1 98 ? 0.737 -16.013 6.573 1.00 98.56 98 LEU A O 1
ATOM 725 N N . ALA A 1 99 ? -0.760 -14.363 6.259 1.00 98.50 99 ALA A N 1
ATOM 726 C CA . ALA A 1 99 ? -1.523 -14.630 7.475 1.00 98.50 99 ALA A CA 1
ATOM 727 C C . ALA A 1 99 ? -2.072 -16.062 7.472 1.00 98.50 99 ALA A C 1
ATOM 729 O O . ALA A 1 99 ? -1.809 -16.829 8.395 1.00 98.50 99 ALA A O 1
ATOM 730 N N . ARG A 1 100 ? -2.727 -16.459 6.374 1.00 98.50 100 ARG A N 1
ATOM 731 C CA . ARG A 1 100 ? -3.243 -17.819 6.176 1.00 98.50 100 ARG A CA 1
ATOM 732 C C . ARG A 1 100 ? -2.150 -18.889 6.243 1.00 98.50 100 ARG A C 1
ATOM 734 O O . ARG A 1 100 ? -2.379 -19.940 6.824 1.00 98.50 100 ARG A O 1
ATOM 741 N N . LYS A 1 101 ? -0.984 -18.659 5.626 1.00 98.38 101 LYS A N 1
ATOM 742 C CA . LYS A 1 101 ? 0.132 -19.628 5.600 1.00 98.38 101 LYS A CA 1
ATOM 743 C C . LYS A 1 101 ? 0.834 -19.804 6.949 1.00 98.38 101 LYS A C 1
ATOM 745 O O . LYS A 1 101 ? 1.516 -20.805 7.123 1.00 98.38 101 LYS A O 1
ATOM 750 N N . ASN A 1 102 ? 0.715 -18.830 7.848 1.00 98.25 102 ASN A N 1
ATOM 751 C CA . ASN A 1 102 ? 1.396 -18.815 9.145 1.00 98.25 102 ASN A CA 1
ATOM 752 C C . ASN A 1 102 ? 0.407 -18.912 10.318 1.00 98.25 102 ASN A C 1
ATOM 754 O O . ASN A 1 102 ? 0.746 -18.513 11.429 1.00 98.25 102 ASN A O 1
ATOM 758 N N . ASP A 1 103 ? -0.816 -19.392 10.062 1.00 97.88 103 ASP A N 1
ATOM 759 C CA . ASP A 1 103 ? -1.869 -19.582 11.067 1.00 97.88 103 ASP A CA 1
ATOM 760 C C . ASP A 1 103 ? -2.175 -18.321 11.903 1.00 97.88 103 ASP A C 1
ATOM 762 O O . ASP A 1 103 ? -2.570 -18.401 13.066 1.00 97.88 103 ASP A O 1
ATOM 766 N N . ILE A 1 104 ? -2.011 -17.133 11.308 1.00 98.25 104 ILE A N 1
ATOM 767 C CA . ILE A 1 104 ? -2.376 -15.856 11.930 1.00 98.25 104 ILE A CA 1
ATOM 768 C C . ILE A 1 104 ? -3.878 -15.641 11.701 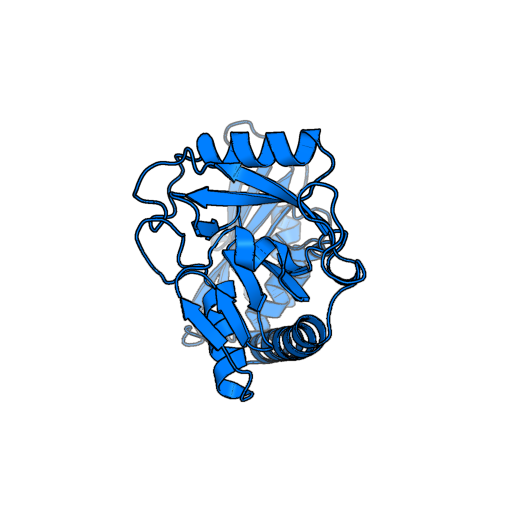1.00 98.25 104 ILE A C 1
ATOM 770 O O . ILE A 1 104 ? -4.295 -15.535 10.543 1.00 98.25 104 ILE A O 1
ATOM 774 N N . PRO A 1 105 ? -4.707 -15.545 12.761 1.00 98.19 105 PRO A N 1
ATOM 775 C CA . PRO A 1 105 ? -6.139 -15.318 12.612 1.00 98.19 105 PRO A CA 1
ATOM 776 C C . PRO A 1 105 ? -6.413 -14.011 11.872 1.00 98.19 105 PRO A C 1
ATOM 778 O O . PRO A 1 105 ? -5.935 -12.949 12.279 1.00 98.19 105 PRO A O 1
ATOM 781 N N . TYR A 1 106 ? -7.213 -14.077 10.811 1.00 98.56 106 TYR A N 1
ATOM 782 C CA . TYR A 1 106 ? -7.600 -12.904 10.039 1.00 98.56 106 TYR A CA 1
ATOM 783 C C . TYR A 1 106 ? -9.081 -12.930 9.660 1.00 98.56 106 TYR A C 1
ATOM 785 O O . TYR A 1 106 ? -9.711 -13.988 9.629 1.00 98.56 106 TYR A O 1
ATOM 793 N N . SER A 1 107 ? -9.627 -11.751 9.367 1.00 98.31 107 SER A N 1
ATOM 794 C CA . SER A 1 107 ? -11.000 -11.574 8.898 1.00 98.31 107 SER A CA 1
ATOM 795 C C . SER A 1 107 ? -11.083 -10.503 7.813 1.00 98.31 107 SER A C 1
ATOM 797 O O . SER A 1 107 ? -10.509 -9.420 7.944 1.00 98.31 107 SER A O 1
ATOM 799 N N . GLU A 1 108 ? -11.834 -10.799 6.755 1.00 98.50 108 GLU A N 1
ATOM 800 C CA . GLU A 1 108 ? -12.242 -9.831 5.737 1.00 98.50 108 GLU A CA 1
ATOM 801 C C . GLU A 1 108 ? -13.700 -9.426 5.992 1.00 98.50 108 GLU A C 1
ATOM 803 O O . GLU A 1 108 ? -14.621 -10.003 5.416 1.00 98.50 108 GLU A O 1
ATOM 808 N N . ASP A 1 109 ? -13.918 -8.457 6.883 1.00 97.50 109 ASP A N 1
ATOM 809 C CA . ASP A 1 109 ? -15.259 -8.010 7.283 1.00 97.50 109 ASP A CA 1
ATOM 810 C C . ASP A 1 109 ? -15.296 -6.494 7.524 1.00 97.50 109 ASP A C 1
ATOM 812 O O . ASP A 1 109 ? -14.266 -5.834 7.681 1.00 97.50 109 ASP A O 1
ATOM 816 N N . LYS A 1 110 ? -16.496 -5.915 7.505 1.00 97.69 110 LYS A N 1
ATOM 817 C CA . LYS A 1 110 ? -16.711 -4.496 7.768 1.00 97.69 110 LYS A CA 1
ATOM 818 C C . LYS A 1 110 ? -16.255 -4.154 9.183 1.00 97.69 110 LYS A C 1
ATOM 820 O O . LYS A 1 110 ? -16.718 -4.732 10.163 1.00 97.69 110 LYS A O 1
ATOM 825 N N . ILE A 1 111 ? -15.406 -3.138 9.296 1.00 98.56 111 ILE A N 1
ATOM 826 C CA . ILE A 1 111 ? -14.897 -2.656 10.581 1.00 98.56 111 ILE A CA 1
ATOM 827 C C . ILE A 1 111 ? -15.651 -1.379 10.936 1.00 98.56 111 ILE A C 1
ATOM 829 O O . ILE A 1 111 ? -15.530 -0.374 10.237 1.00 98.56 111 ILE A O 1
ATOM 833 N N . LEU A 1 112 ? -16.439 -1.408 12.014 1.00 98.56 112 LEU A N 1
ATOM 834 C CA . LEU A 1 112 ? -17.045 -0.193 12.566 1.00 98.56 112 LEU A CA 1
ATOM 835 C C . LEU A 1 112 ? -15.946 0.795 12.955 1.00 98.56 112 LEU A C 1
ATOM 837 O O . LEU A 1 112 ? -14.948 0.407 13.562 1.00 98.56 112 LEU A O 1
ATOM 841 N N . PHE A 1 113 ? -16.148 2.080 12.674 1.00 98.44 113 PHE A N 1
ATOM 842 C CA . PHE A 1 113 ? -15.172 3.104 13.038 1.00 98.44 113 PHE A CA 1
ATOM 843 C C . PHE A 1 113 ? -14.901 3.142 14.553 1.00 98.44 113 PHE A C 1
ATOM 845 O O . PHE A 1 113 ? -13.756 3.265 14.977 1.00 98.44 113 PHE A O 1
ATOM 852 N N . SER A 1 114 ? -15.924 2.916 15.380 1.00 98.00 114 SER A N 1
ATOM 853 C CA . SER A 1 114 ? -15.755 2.780 16.832 1.00 98.00 114 SER A CA 1
ATOM 854 C C . SER A 1 114 ? -14.886 1.580 17.227 1.00 98.00 114 SER A C 1
ATOM 856 O O . SER A 1 114 ? -14.098 1.681 18.164 1.00 98.00 114 SER A O 1
ATOM 858 N N . ALA A 1 115 ? -14.983 0.461 16.501 1.00 98.19 115 ALA A N 1
ATOM 859 C CA . ALA A 1 115 ? -14.134 -0.704 16.729 1.00 98.19 115 ALA A CA 1
ATOM 860 C C . ALA A 1 115 ? -12.678 -0.412 16.336 1.00 98.19 115 ALA A C 1
ATOM 862 O O . ALA A 1 115 ? -11.770 -0.761 17.089 1.00 98.19 115 ALA A O 1
ATOM 863 N N . LEU A 1 116 ? -12.460 0.298 15.219 1.00 98.25 116 LEU A N 1
ATOM 864 C CA . LEU A 1 116 ? -11.136 0.769 14.797 1.00 98.25 116 LEU A CA 1
ATOM 865 C C . LEU A 1 116 ? -10.478 1.651 15.867 1.00 98.25 116 LEU A C 1
ATOM 867 O O . LEU A 1 116 ? -9.314 1.448 16.190 1.00 98.25 116 LEU A O 1
ATOM 871 N N . GLN A 1 117 ? -11.229 2.585 16.457 1.00 97.44 117 GLN A N 1
ATOM 872 C CA . GLN A 1 117 ? -10.734 3.461 17.529 1.00 97.44 117 GLN A CA 1
ATOM 873 C C . GLN A 1 117 ? -10.320 2.703 18.801 1.00 97.44 117 GLN A C 1
ATOM 875 O O . GLN A 1 117 ? -9.568 3.237 19.612 1.00 97.44 117 GLN A O 1
ATOM 880 N N . SER A 1 118 ? -10.808 1.473 18.980 1.00 97.06 118 SER A N 1
ATOM 881 C CA . SER A 1 118 ? -10.456 0.581 20.092 1.00 97.06 118 SER A CA 1
ATOM 882 C C . SER A 1 118 ? -9.483 -0.542 19.706 1.00 97.06 118 SER A C 1
ATOM 884 O O . SER A 1 118 ? -9.213 -1.418 20.527 1.00 97.06 118 SER A O 1
ATOM 886 N N . ALA A 1 119 ? -8.990 -0.559 18.464 1.00 98.44 119 ALA A N 1
ATOM 887 C CA . ALA A 1 119 ? -8.087 -1.597 17.985 1.00 98.44 119 ALA A CA 1
ATOM 888 C C . ALA A 1 119 ? -6.762 -1.580 18.761 1.00 98.44 119 ALA A C 1
ATOM 890 O O . ALA A 1 119 ? -6.247 -0.521 19.121 1.00 98.44 119 ALA A O 1
ATOM 891 N N . SER A 1 120 ? -6.185 -2.762 18.993 1.00 98.62 120 SER A N 1
ATOM 892 C CA . SER A 1 120 ? -4.875 -2.871 19.644 1.00 98.62 120 SER A CA 1
ATOM 893 C C . SER A 1 120 ? -3.733 -2.504 18.700 1.00 98.62 120 SER A C 1
ATOM 895 O O . SER A 1 120 ? -2.664 -2.119 19.156 1.00 98.62 120 SER A O 1
ATOM 897 N N . GLU A 1 121 ? -3.953 -2.625 17.389 1.00 98.69 121 GLU A N 1
ATOM 898 C CA . GLU A 1 121 ? -3.017 -2.194 16.355 1.00 98.69 121 GLU A CA 1
ATOM 899 C C . GLU A 1 121 ? -3.794 -1.700 15.130 1.00 98.69 121 GLU A C 1
ATOM 901 O O . GLU A 1 121 ? -4.862 -2.230 14.821 1.00 98.69 121 GLU A O 1
ATOM 906 N N . ILE A 1 122 ? -3.247 -0.728 14.402 1.00 98.81 122 ILE A N 1
ATOM 907 C CA . ILE A 1 122 ? -3.760 -0.267 13.105 1.00 98.81 122 ILE A CA 1
ATOM 908 C C . ILE A 1 122 ? -2.581 -0.219 12.146 1.00 98.81 122 ILE A C 1
ATOM 910 O O . ILE A 1 122 ? -1.522 0.284 12.512 1.00 98.81 122 ILE A O 1
ATOM 914 N N . TRP A 1 123 ? -2.733 -0.729 10.927 1.00 97.81 123 TRP A N 1
ATOM 915 C CA . TRP A 1 123 ? -1.678 -0.721 9.917 1.00 97.81 123 TRP A CA 1
ATOM 916 C C . TRP A 1 123 ? -2.208 -0.197 8.592 1.00 97.81 123 TRP A C 1
ATOM 918 O O . TRP A 1 123 ? -3.372 -0.393 8.245 1.00 97.81 123 TRP A O 1
ATOM 928 N N . VAL A 1 124 ? -1.323 0.407 7.812 1.00 98.50 124 VAL A N 1
ATOM 929 C CA . VAL A 1 124 ? -1.586 0.760 6.417 1.00 98.50 124 VAL A CA 1
ATOM 930 C C . VAL A 1 124 ? -0.640 -0.007 5.512 1.00 98.50 124 VAL A C 1
ATOM 932 O O . VAL A 1 124 ? 0.507 -0.265 5.881 1.00 98.50 124 VAL A O 1
ATOM 935 N N . THR A 1 125 ? -1.104 -0.366 4.317 1.00 98.19 125 THR A N 1
ATOM 936 C CA . THR A 1 125 ? -0.275 -1.070 3.339 1.00 98.19 125 THR A CA 1
ATOM 937 C C . THR A 1 125 ? -0.397 -0.524 1.924 1.00 98.19 125 THR A C 1
ATOM 939 O O . THR A 1 125 ? -1.482 -0.169 1.462 1.00 98.19 125 THR A O 1
ATOM 942 N N . SER A 1 126 ? 0.733 -0.452 1.220 1.00 96.69 126 SER A N 1
ATOM 943 C CA . SER A 1 126 ? 0.795 -0.131 -0.206 1.00 96.69 126 SER A CA 1
ATOM 944 C C . SER A 1 126 ? 2.065 -0.705 -0.839 1.00 96.69 126 SER A C 1
ATOM 946 O O . SER A 1 126 ? 2.970 -1.167 -0.145 1.00 96.69 126 SER A O 1
ATOM 948 N N . SER A 1 127 ? 2.165 -0.680 -2.169 1.00 91.56 127 SER A N 1
ATOM 949 C CA . SER A 1 127 ? 3.340 -1.214 -2.873 1.00 91.56 127 SER A CA 1
ATOM 950 C C . SER A 1 127 ? 4.635 -0.467 -2.547 1.00 91.56 127 SER A C 1
ATOM 952 O O . SER A 1 127 ? 5.689 -1.083 -2.498 1.00 91.56 127 SER A O 1
ATOM 954 N N . THR A 1 128 ? 4.569 0.847 -2.317 1.00 87.88 128 THR A N 1
ATOM 955 C CA . THR A 1 128 ? 5.757 1.687 -2.072 1.00 87.88 128 THR A CA 1
ATOM 956 C C . THR A 1 128 ? 6.080 1.869 -0.594 1.00 87.88 128 THR A C 1
ATOM 958 O O . THR A 1 128 ? 7.184 2.283 -0.256 1.00 87.88 128 THR A O 1
ATOM 961 N N . ARG A 1 129 ? 5.108 1.611 0.286 1.00 90.75 129 ARG A N 1
ATOM 962 C CA . ARG A 1 129 ? 5.227 1.804 1.738 1.00 90.75 129 ARG A CA 1
ATOM 963 C C . ARG A 1 129 ? 5.244 0.493 2.514 1.00 90.75 129 ARG A C 1
ATOM 965 O O . ARG A 1 129 ? 5.436 0.529 3.720 1.00 90.75 129 ARG A O 1
ATOM 972 N N . GLU A 1 130 ? 5.060 -0.635 1.833 1.00 94.44 130 GLU A N 1
ATOM 973 C CA . GLU A 1 130 ? 5.023 -1.969 2.428 1.00 94.44 130 GLU A CA 1
ATOM 974 C C . GLU A 1 130 ? 3.902 -2.095 3.461 1.00 94.44 130 GLU A C 1
ATOM 976 O O . GLU A 1 130 ? 2.745 -1.863 3.108 1.00 94.44 130 GLU A O 1
ATOM 981 N N . ILE A 1 131 ? 4.218 -2.461 4.704 1.00 96.44 131 ILE A N 1
ATOM 982 C CA . ILE A 1 131 ? 3.300 -2.392 5.838 1.00 96.44 131 ILE A CA 1
ATOM 983 C C . ILE A 1 131 ? 3.842 -1.401 6.863 1.00 96.44 131 ILE A C 1
ATOM 985 O O . ILE A 1 131 ? 5.005 -1.469 7.247 1.00 96.44 131 ILE A O 1
ATOM 989 N N . ILE A 1 132 ? 2.997 -0.481 7.322 1.00 96.94 132 ILE A N 1
ATOM 990 C CA . ILE A 1 132 ? 3.381 0.565 8.274 1.00 96.94 132 ILE A CA 1
ATOM 991 C C . ILE A 1 132 ? 2.401 0.561 9.444 1.00 96.94 132 ILE A C 1
ATOM 993 O O . ILE A 1 132 ? 1.192 0.603 9.203 1.00 96.94 132 ILE A O 1
ATOM 997 N N . PRO A 1 133 ? 2.885 0.577 10.696 1.00 98.19 133 PRO A N 1
ATOM 998 C CA . PRO A 1 133 ? 2.020 0.707 11.853 1.00 98.19 133 PRO A CA 1
ATOM 999 C C . PRO A 1 133 ? 1.541 2.159 12.004 1.00 98.19 133 PRO A C 1
ATOM 1001 O O . PRO A 1 133 ? 2.317 3.106 11.900 1.00 98.19 133 PRO A O 1
ATOM 1004 N N . VAL A 1 134 ? 0.255 2.347 12.269 1.00 98.56 134 VAL A N 1
ATOM 1005 C CA . VAL A 1 134 ? -0.348 3.613 12.689 1.00 98.56 134 VAL A CA 1
ATOM 1006 C C . VAL A 1 134 ? -0.405 3.597 14.213 1.00 98.56 134 VAL A C 1
ATOM 1008 O O . VAL A 1 134 ? -1.125 2.795 14.801 1.00 98.56 134 VAL A O 1
ATOM 1011 N N . VAL A 1 135 ? 0.383 4.463 14.845 1.00 98.50 135 VAL A N 1
ATOM 1012 C CA . VAL A 1 135 ? 0.538 4.520 16.311 1.00 98.50 135 VAL A CA 1
ATOM 1013 C C . VAL A 1 135 ? -0.285 5.634 16.953 1.00 98.50 135 VAL A C 1
ATOM 1015 O O . VAL A 1 135 ? -0.474 5.650 18.164 1.00 98.50 135 VAL A O 1
ATOM 1018 N N . GLU A 1 136 ? -0.809 6.551 16.143 1.00 98.62 136 GLU A N 1
ATOM 1019 C CA . GLU A 1 136 ? -1.693 7.632 16.568 1.00 98.62 136 GLU A CA 1
ATOM 1020 C C . GLU A 1 136 ? -2.777 7.829 15.499 1.00 98.62 136 GLU A C 1
ATOM 1022 O O . GLU A 1 136 ? -2.452 7.988 14.320 1.00 98.62 136 GLU A O 1
ATOM 1027 N N . LEU A 1 137 ? -4.047 7.809 15.906 1.00 98.75 137 LEU A N 1
ATOM 1028 C CA . LEU A 1 137 ? -5.214 8.100 15.073 1.00 98.75 137 LEU A CA 1
ATOM 1029 C C . LEU A 1 137 ? -6.003 9.242 15.720 1.00 98.75 137 LEU A C 1
ATOM 1031 O O . LEU A 1 137 ? -6.363 9.152 16.892 1.00 98.75 137 LEU A O 1
ATOM 1035 N N . ASP A 1 138 ? -6.276 10.313 14.975 1.00 98.38 138 ASP A N 1
ATOM 1036 C CA . ASP A 1 138 ? -7.050 11.471 15.456 1.00 98.38 138 ASP A CA 1
ATOM 1037 C C . ASP A 1 138 ? -6.489 12.082 16.752 1.00 98.38 138 ASP A C 1
ATOM 1039 O O . ASP A 1 138 ? -7.217 12.365 17.707 1.00 98.38 138 ASP A O 1
ATOM 1043 N N . SER A 1 139 ? -5.165 12.264 16.803 1.00 97.69 139 SER A N 1
ATOM 1044 C CA . SER A 1 139 ? -4.428 12.733 17.991 1.00 97.69 139 SER A CA 1
ATOM 1045 C C . SER A 1 139 ? -4.561 11.835 19.234 1.00 97.69 139 SER A C 1
ATOM 1047 O O . SER A 1 139 ? -4.254 12.269 20.346 1.00 97.69 139 SER A O 1
ATOM 1049 N N . LYS A 1 140 ? -5.015 10.585 19.081 1.00 98.19 140 LYS A N 1
ATOM 1050 C CA . LYS A 1 140 ? -5.089 9.586 20.155 1.00 98.19 140 LYS A CA 1
ATOM 1051 C C . LYS A 1 140 ? -4.151 8.427 19.856 1.00 98.19 140 LYS A C 1
ATOM 1053 O O . LYS A 1 140 ? -4.120 7.923 18.738 1.00 98.19 140 LYS A O 1
ATOM 1058 N N . MET A 1 141 ? -3.406 7.987 20.867 1.00 98.50 141 MET A N 1
ATOM 1059 C CA . MET A 1 141 ? -2.514 6.836 20.730 1.00 98.50 141 MET A CA 1
ATOM 1060 C C . MET A 1 141 ? -3.319 5.567 20.450 1.00 98.50 141 MET A C 1
ATOM 1062 O O . MET A 1 141 ? -4.332 5.309 21.101 1.00 98.50 141 MET A O 1
ATOM 1066 N N . VAL A 1 142 ? -2.845 4.770 19.497 1.00 98.56 142 VAL A N 1
ATOM 1067 C CA . VAL A 1 142 ? -3.313 3.400 19.287 1.00 98.56 142 VAL A CA 1
ATOM 1068 C C . VAL A 1 142 ? -2.605 2.533 20.323 1.00 98.56 142 VAL A C 1
ATOM 1070 O O . VAL A 1 142 ? -1.379 2.431 20.307 1.00 98.56 142 VAL A O 1
ATOM 1073 N N . ALA A 1 143 ? -3.369 1.960 21.254 1.00 97.31 143 ALA A N 1
ATOM 1074 C CA . ALA A 1 143 ? -2.845 1.248 22.420 1.00 97.31 143 ALA A CA 1
ATOM 1075 C C . ALA A 1 143 ? -1.763 2.054 23.178 1.00 97.31 143 ALA A C 1
ATOM 1077 O O . ALA A 1 143 ? -2.070 3.084 23.776 1.00 97.31 143 ALA A O 1
ATOM 1078 N N . ASP A 1 144 ? -0.510 1.595 23.175 1.00 96.69 144 ASP A N 1
ATOM 1079 C CA . ASP A 1 144 ? 0.622 2.226 23.865 1.00 96.69 144 ASP A CA 1
ATOM 1080 C C . ASP A 1 144 ? 1.460 3.154 22.963 1.00 96.69 144 ASP A C 1
ATOM 1082 O O . ASP A 1 144 ? 2.527 3.621 23.374 1.00 96.69 144 ASP A O 1
ATOM 1086 N N . GLY A 1 145 ? 0.982 3.434 21.745 1.00 96.81 145 GLY A N 1
ATOM 1087 C CA . GLY A 1 145 ? 1.654 4.303 20.781 1.00 96.81 145 GLY A CA 1
ATOM 1088 C C . GLY A 1 145 ? 2.892 3.669 20.144 1.00 96.81 145 GLY A C 1
ATOM 1089 O O . GLY A 1 145 ? 3.775 4.391 19.677 1.00 96.81 145 GLY A O 1
ATOM 1090 N N . LYS A 1 146 ? 2.993 2.334 20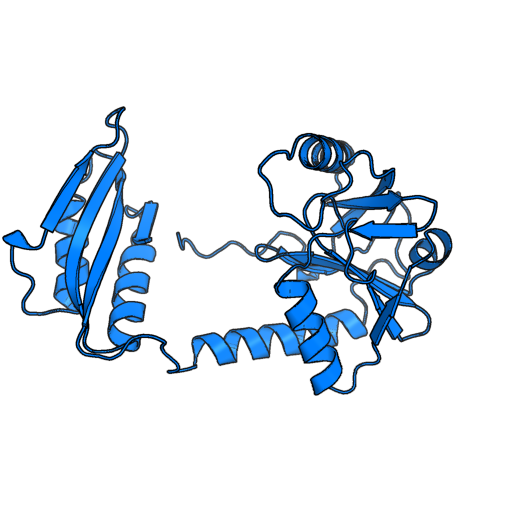.137 1.00 97.00 146 LYS A N 1
ATOM 1091 C CA . LYS A 1 146 ? 4.114 1.595 19.545 1.00 97.00 146 LYS A CA 1
ATOM 1092 C C . LYS A 1 146 ? 3.626 0.540 18.548 1.00 97.00 146 LYS A C 1
ATOM 1094 O O . LYS A 1 146 ? 2.490 0.080 18.639 1.00 97.00 146 LYS A O 1
ATOM 1099 N N . PRO A 1 147 ? 4.475 0.121 17.592 1.00 97.44 147 PRO A N 1
ATOM 1100 C CA . PRO A 1 147 ? 4.174 -1.020 16.733 1.00 97.44 147 PRO A CA 1
ATOM 1101 C C . PRO A 1 147 ? 3.913 -2.289 17.554 1.00 97.44 147 PRO A C 1
ATOM 1103 O O . PRO A 1 147 ? 4.789 -2.740 18.298 1.00 97.44 147 PRO A O 1
ATOM 1106 N N . GLY A 1 148 ? 2.723 -2.866 17.399 1.00 97.31 148 GLY A N 1
ATOM 1107 C CA . GLY A 1 148 ? 2.296 -4.029 18.171 1.00 97.31 148 GLY A CA 1
ATOM 1108 C C . GLY A 1 148 ? 2.905 -5.362 17.711 1.00 97.31 148 GLY A C 1
ATOM 1109 O O . GLY A 1 148 ? 3.575 -5.437 16.674 1.00 97.31 148 GLY A O 1
ATOM 1110 N N . PRO A 1 149 ? 2.715 -6.432 18.502 1.00 97.56 149 PRO A N 1
ATOM 1111 C CA . PRO A 1 149 ? 3.340 -7.730 18.266 1.00 97.56 149 PRO A CA 1
ATOM 1112 C C . PRO A 1 149 ? 2.873 -8.412 16.975 1.00 97.56 149 PRO A C 1
ATOM 1114 O O . PRO A 1 149 ? 3.685 -9.060 16.313 1.00 97.56 149 PRO A O 1
ATOM 1117 N N . VAL A 1 150 ? 1.601 -8.270 16.584 1.00 98.19 150 VAL A N 1
ATOM 1118 C CA . VAL A 1 150 ? 1.084 -8.916 15.368 1.00 98.19 150 VAL A CA 1
ATOM 1119 C C . VAL A 1 150 ? 1.708 -8.258 14.135 1.00 98.19 150 VAL A C 1
ATOM 1121 O O . VAL A 1 150 ? 2.152 -8.965 13.227 1.00 98.19 150 VAL A O 1
ATOM 1124 N N . TRP A 1 151 ? 1.844 -6.927 14.130 1.00 98.06 151 TRP A N 1
ATOM 1125 C CA . TRP A 1 151 ? 2.576 -6.212 13.086 1.00 98.06 151 TRP A CA 1
ATOM 1126 C C . TRP A 1 151 ? 4.033 -6.663 12.996 1.00 98.06 151 TRP A C 1
ATOM 1128 O O . TRP A 1 151 ? 4.519 -6.913 11.898 1.00 98.06 151 TRP A O 1
ATOM 1138 N N . GLN A 1 152 ? 4.736 -6.789 14.128 1.00 97.19 152 GLN A N 1
ATOM 1139 C CA . GLN A 1 152 ? 6.149 -7.188 14.140 1.00 97.19 152 GLN A CA 1
ATOM 1140 C C . GLN A 1 152 ? 6.346 -8.575 13.519 1.00 97.19 152 GLN A C 1
ATOM 1142 O O . GLN A 1 152 ? 7.195 -8.740 12.642 1.00 97.19 152 GLN A O 1
ATOM 1147 N N . VAL A 1 153 ? 5.517 -9.545 13.919 1.00 98.06 153 VAL A N 1
ATOM 1148 C CA . VAL A 1 153 ? 5.530 -10.901 13.354 1.00 98.06 153 VAL A CA 1
ATOM 1149 C C . VAL A 1 153 ? 5.239 -10.860 11.854 1.00 98.06 153 VAL A C 1
ATOM 1151 O O . VAL A 1 153 ? 6.002 -11.416 11.062 1.00 98.06 153 VAL A O 1
ATOM 1154 N N . MET A 1 154 ? 4.180 -10.156 11.444 1.00 98.31 154 MET A N 1
ATOM 1155 C CA . MET A 1 154 ? 3.815 -10.036 10.033 1.00 98.31 154 MET A CA 1
ATOM 1156 C C . MET A 1 154 ? 4.912 -9.347 9.212 1.00 98.31 154 MET A C 1
ATOM 1158 O O . MET A 1 154 ? 5.199 -9.780 8.100 1.00 98.31 154 MET A O 1
ATOM 1162 N N . ASN A 1 155 ? 5.570 -8.318 9.752 1.00 97.19 155 ASN A N 1
ATOM 1163 C CA . ASN A 1 155 ? 6.670 -7.634 9.080 1.00 97.19 155 ASN A CA 1
ATOM 1164 C C . ASN A 1 155 ? 7.851 -8.579 8.863 1.00 97.19 155 ASN A C 1
ATOM 1166 O O . ASN A 1 155 ? 8.354 -8.665 7.748 1.00 97.19 155 ASN A O 1
ATOM 1170 N N . SER A 1 156 ? 8.254 -9.351 9.876 1.00 97.19 156 SER A N 1
ATOM 1171 C CA . SER A 1 156 ? 9.311 -10.357 9.715 1.00 97.19 156 SER A CA 1
ATOM 1172 C C . SER A 1 156 ? 8.974 -11.379 8.624 1.00 97.19 156 SER A C 1
ATOM 1174 O O . SER A 1 156 ? 9.816 -11.659 7.769 1.00 97.19 156 SER A O 1
ATOM 1176 N N . ILE A 1 157 ? 7.737 -11.885 8.605 1.00 98.25 157 ILE A N 1
ATOM 1177 C CA . ILE A 1 157 ? 7.260 -12.823 7.578 1.00 98.25 157 ILE A CA 1
ATOM 1178 C C . ILE A 1 157 ? 7.272 -12.164 6.190 1.00 98.25 157 ILE A C 1
ATOM 1180 O O . ILE A 1 157 ? 7.759 -12.754 5.226 1.00 98.25 157 ILE A O 1
ATOM 1184 N N . PHE A 1 158 ? 6.773 -10.933 6.079 1.00 97.06 158 PHE A N 1
ATOM 1185 C CA . PHE A 1 158 ? 6.698 -10.193 4.822 1.00 97.06 158 PHE A CA 1
ATOM 1186 C C . PHE A 1 158 ? 8.085 -9.869 4.249 1.00 97.06 158 PHE A C 1
ATOM 1188 O O . PHE A 1 158 ? 8.308 -10.051 3.050 1.00 97.06 158 PHE A O 1
ATOM 1195 N N . GLN A 1 159 ? 9.047 -9.461 5.086 1.00 94.69 159 GLN A N 1
ATOM 1196 C CA . GLN A 1 159 ? 10.425 -9.231 4.641 1.00 94.69 159 GLN A CA 1
ATOM 1197 C C . GLN A 1 159 ? 11.096 -10.532 4.177 1.00 94.69 159 GLN A C 1
ATOM 1199 O O . GLN A 1 159 ? 11.738 -10.544 3.126 1.00 94.69 159 GLN A O 1
ATOM 1204 N N . ALA A 1 160 ? 10.904 -11.641 4.901 1.00 94.94 160 ALA A N 1
ATOM 1205 C CA . ALA A 1 160 ? 11.412 -12.948 4.483 1.00 94.94 160 ALA A CA 1
ATOM 1206 C C . ALA A 1 160 ? 10.791 -13.402 3.149 1.00 94.94 160 ALA A C 1
ATOM 1208 O O . ALA A 1 160 ? 11.499 -13.885 2.263 1.00 94.94 160 ALA A O 1
ATOM 1209 N N . TYR A 1 161 ? 9.486 -13.181 2.968 1.00 94.69 161 TYR A N 1
ATOM 1210 C CA . TYR A 1 161 ? 8.790 -13.463 1.715 1.00 94.69 161 TYR A CA 1
ATOM 1211 C C . TYR A 1 161 ? 9.365 -12.653 0.547 1.00 94.69 161 TYR A C 1
ATOM 1213 O O . TYR A 1 161 ? 9.734 -13.236 -0.472 1.00 94.69 161 TYR A O 1
ATOM 1221 N N . LYS A 1 162 ? 9.539 -11.335 0.704 1.00 90.19 162 LYS A N 1
ATOM 1222 C CA . LYS A 1 162 ? 10.184 -10.491 -0.315 1.00 90.19 162 LYS A CA 1
ATOM 1223 C C . LYS A 1 162 ? 11.581 -10.992 -0.681 1.00 90.19 162 LYS A C 1
ATOM 1225 O O . LYS A 1 162 ? 11.896 -11.100 -1.863 1.00 90.19 162 LYS A O 1
ATOM 1230 N N . GLN A 1 163 ? 12.396 -11.334 0.317 1.00 86.94 163 GLN A N 1
ATOM 1231 C CA . GLN A 1 163 ? 13.743 -11.854 0.085 1.00 86.94 163 GLN A CA 1
ATOM 1232 C C . GLN A 1 163 ? 13.708 -13.166 -0.716 1.00 86.94 163 GLN A C 1
ATOM 1234 O O . GLN A 1 163 ? 14.511 -13.350 -1.630 1.00 86.94 163 GLN A O 1
ATOM 1239 N N . SER A 1 164 ? 12.744 -14.048 -0.432 1.00 88.06 164 SER A N 1
ATOM 1240 C CA . SER A 1 164 ? 12.569 -15.305 -1.172 1.00 88.06 164 SER A CA 1
ATOM 1241 C C . SER A 1 164 ? 12.200 -15.091 -2.645 1.00 88.06 164 SER A C 1
ATOM 1243 O O . SER A 1 164 ? 12.675 -15.835 -3.500 1.00 88.06 164 SER A O 1
ATOM 1245 N N . LEU A 1 165 ? 11.424 -14.046 -2.963 1.00 83.69 165 LEU A N 1
ATOM 1246 C CA . LEU A 1 165 ? 11.084 -13.694 -4.345 1.00 83.69 165 LEU A CA 1
ATOM 1247 C C . LEU A 1 165 ? 12.306 -13.192 -5.117 1.00 83.69 165 LEU A C 1
ATOM 1249 O O . LEU A 1 165 ? 12.514 -13.598 -6.259 1.00 83.69 165 LEU A O 1
ATOM 1253 N N . ILE A 1 166 ? 13.138 -12.360 -4.485 1.00 76.56 166 ILE A N 1
ATOM 1254 C CA . ILE A 1 166 ? 14.387 -11.859 -5.082 1.00 76.56 166 ILE A CA 1
ATOM 1255 C C . ILE A 1 166 ? 15.336 -13.022 -5.392 1.00 76.56 166 ILE A C 1
ATOM 1257 O O . ILE A 1 166 ? 15.953 -13.057 -6.453 1.00 76.56 166 ILE A O 1
ATOM 1261 N N . MET A 1 167 ? 15.420 -13.997 -4.486 1.00 74.69 167 MET A N 1
ATOM 1262 C CA . MET A 1 167 ? 16.273 -15.178 -4.639 1.00 74.69 167 MET A CA 1
ATOM 1263 C C . MET A 1 167 ? 15.692 -16.248 -5.575 1.00 74.69 167 MET A C 1
ATOM 1265 O O . MET A 1 167 ? 16.369 -17.237 -5.851 1.00 74.69 167 MET A O 1
ATOM 1269 N N . SER A 1 168 ? 14.455 -16.090 -6.052 1.00 74.69 168 SER A N 1
ATOM 1270 C CA . SER A 1 168 ? 13.836 -17.065 -6.946 1.00 74.69 168 SER A CA 1
ATOM 1271 C C . SER A 1 168 ? 14.386 -16.945 -8.374 1.00 74.69 168 SER A C 1
ATOM 1273 O O . SER A 1 168 ? 14.507 -15.855 -8.941 1.00 74.69 168 SER A O 1
ATOM 1275 N N . GLU A 1 169 ? 14.702 -18.091 -8.980 1.00 68.56 169 GLU A N 1
ATOM 1276 C CA . GLU A 1 169 ? 15.076 -18.184 -10.400 1.00 68.56 169 GLU A CA 1
ATOM 1277 C C . GLU A 1 169 ? 13.855 -18.297 -11.327 1.00 68.56 169 GLU A C 1
ATOM 1279 O O . GLU A 1 169 ? 14.005 -18.398 -12.544 1.00 68.56 169 GLU A O 1
ATOM 1284 N N . GLN A 1 170 ? 12.634 -18.267 -10.776 1.00 68.44 170 GLN A N 1
ATOM 1285 C CA . GLN A 1 170 ? 11.420 -18.297 -11.584 1.00 68.44 170 GLN A CA 1
ATOM 1286 C C . GLN A 1 170 ? 11.374 -17.078 -12.508 1.00 68.44 170 GLN A C 1
ATOM 1288 O O . GLN A 1 170 ? 11.475 -15.926 -12.087 1.00 68.44 170 GLN A O 1
ATOM 1293 N N . THR A 1 171 ? 11.221 -17.362 -13.794 1.00 73.94 171 THR A N 1
ATOM 1294 C CA . THR A 1 171 ? 11.162 -16.391 -14.878 1.00 73.94 171 THR A CA 1
ATOM 1295 C C . THR A 1 171 ? 9.988 -16.755 -15.777 1.00 73.94 171 THR A C 1
ATOM 1297 O O . THR A 1 171 ? 9.713 -17.933 -15.995 1.00 73.94 171 THR A O 1
ATOM 1300 N N . PHE A 1 172 ? 9.292 -15.745 -16.294 1.00 80.81 172 PHE A N 1
ATOM 1301 C CA . PHE A 1 172 ? 8.289 -15.929 -17.349 1.00 80.81 172 PHE A CA 1
ATOM 1302 C C . PHE A 1 172 ? 8.909 -15.881 -18.755 1.00 80.81 172 PHE A C 1
ATOM 1304 O O . PHE A 1 172 ? 8.197 -16.044 -19.741 1.00 80.81 172 PHE A O 1
ATOM 1311 N N . PHE A 1 173 ? 10.220 -15.644 -18.848 1.00 84.25 173 PHE A N 1
ATOM 1312 C CA . PHE A 1 173 ? 10.975 -15.670 -20.097 1.00 84.25 173 PHE A CA 1
ATOM 1313 C C . PHE A 1 173 ? 11.554 -17.058 -20.363 1.00 84.25 173 PHE A C 1
ATOM 1315 O O . PHE A 1 173 ? 12.136 -17.673 -19.467 1.00 84.25 173 PHE A O 1
ATOM 1322 N N . GLU A 1 174 ? 11.456 -17.498 -21.614 1.00 89.19 174 GLU A N 1
ATOM 1323 C CA . GLU A 1 174 ? 12.253 -18.596 -22.156 1.00 89.19 174 GLU A CA 1
ATOM 1324 C C . GLU A 1 174 ? 13.570 -18.016 -22.679 1.00 89.19 174 GLU A C 1
ATOM 1326 O O . GLU A 1 174 ? 13.550 -17.058 -23.447 1.00 89.19 174 GLU A O 1
ATOM 1331 N N . PHE A 1 175 ? 14.707 -18.559 -22.240 1.00 90.31 175 PHE A N 1
ATOM 1332 C CA . PHE A 1 175 ? 16.032 -18.095 -22.655 1.00 90.31 175 PHE A CA 1
ATOM 1333 C C . PHE A 1 175 ? 16.707 -19.116 -23.598 1.00 90.31 175 PHE A C 1
ATOM 1335 O O . PHE A 1 175 ? 16.546 -20.321 -23.379 1.00 90.31 175 PHE A O 1
ATOM 1342 N N . PRO A 1 176 ? 17.502 -18.672 -24.594 1.00 92.62 176 PRO A N 1
ATOM 1343 C CA . PRO A 1 176 ? 17.817 -17.275 -24.888 1.00 92.62 176 PRO A CA 1
ATOM 1344 C C . PRO A 1 176 ? 16.644 -16.525 -25.536 1.00 92.62 176 PRO A C 1
ATOM 1346 O O . PRO A 1 176 ? 15.843 -17.117 -26.256 1.00 92.62 176 PRO A O 1
ATOM 1349 N N . CYS A 1 177 ? 16.545 -15.220 -25.286 1.00 91.69 177 CYS A N 1
ATOM 1350 C CA . CYS A 1 177 ? 15.541 -14.364 -25.916 1.00 91.69 177 CYS A CA 1
ATOM 1351 C C . CYS A 1 177 ? 16.095 -12.992 -26.282 1.00 91.69 177 CYS A C 1
ATOM 1353 O O . CYS A 1 177 ? 16.998 -12.466 -25.632 1.00 91.69 177 CYS A O 1
ATOM 1355 N N . GLU A 1 178 ? 15.515 -12.394 -27.319 1.00 92.94 178 GLU A N 1
ATOM 1356 C CA . GLU A 1 178 ? 15.749 -10.989 -27.624 1.00 92.94 178 GLU A CA 1
ATOM 1357 C C . GLU A 1 178 ? 15.070 -10.121 -26.558 1.00 92.94 178 GLU A C 1
ATOM 1359 O O . GLU A 1 178 ? 13.872 -10.264 -26.293 1.00 92.94 178 GLU A O 1
ATOM 1364 N N . PHE A 1 179 ? 15.838 -9.231 -25.933 1.00 92.81 179 PHE A N 1
ATOM 1365 C CA . PHE A 1 179 ? 15.369 -8.420 -24.822 1.00 92.81 179 PHE A CA 1
ATOM 1366 C C . PHE A 1 179 ? 15.808 -6.954 -24.972 1.00 92.81 179 PHE A C 1
ATOM 1368 O O . PHE A 1 179 ? 17.003 -6.682 -25.118 1.00 92.81 179 PHE A O 1
ATOM 1375 N N . PRO A 1 180 ? 14.876 -5.984 -24.922 1.00 94.50 180 PRO A N 1
ATOM 1376 C CA . PRO A 1 180 ? 15.217 -4.571 -24.966 1.00 94.50 180 PRO A CA 1
ATOM 1377 C C . PRO A 1 180 ? 15.631 -4.065 -23.581 1.00 94.50 180 PRO A C 1
ATOM 1379 O O . PRO A 1 180 ? 14.792 -3.900 -22.701 1.00 94.50 180 PRO A O 1
ATOM 1382 N N . VAL A 1 181 ? 16.910 -3.740 -23.401 1.00 94.31 181 VAL A N 1
ATOM 1383 C CA . VAL A 1 181 ? 17.395 -3.041 -22.204 1.00 94.31 181 VAL A CA 1
ATOM 1384 C C . VAL A 1 181 ? 17.306 -1.543 -22.446 1.00 94.31 181 VAL A C 1
ATOM 1386 O O . VAL A 1 181 ? 17.940 -1.020 -23.367 1.00 94.31 181 VAL A O 1
ATOM 1389 N N . LYS A 1 182 ? 16.531 -0.823 -21.631 1.00 93.81 182 LYS A N 1
ATOM 1390 C CA . LYS A 1 182 ? 16.336 0.614 -21.815 1.00 93.81 182 LYS A CA 1
ATOM 1391 C C . LYS A 1 182 ? 16.813 1.403 -20.609 1.00 93.81 182 LYS A C 1
ATOM 1393 O O . LYS A 1 182 ? 16.516 1.076 -19.469 1.00 93.81 182 LYS A O 1
ATOM 1398 N N . ALA A 1 183 ? 17.509 2.502 -20.862 1.00 93.81 183 ALA A N 1
ATOM 1399 C CA . ALA A 1 183 ? 17.971 3.417 -19.831 1.00 93.81 183 ALA A CA 1
ATOM 1400 C C . ALA A 1 183 ? 17.735 4.877 -20.231 1.00 93.81 183 ALA A C 1
ATOM 1402 O O . ALA A 1 183 ? 17.647 5.210 -21.412 1.00 93.81 183 ALA A O 1
ATOM 1403 N N . MET A 1 184 ? 17.597 5.760 -19.247 1.00 93.44 184 MET A N 1
ATOM 1404 C CA . MET A 1 184 ? 17.322 7.181 -19.437 1.00 93.44 184 MET A CA 1
ATOM 1405 C C . MET A 1 184 ? 18.147 8.029 -18.469 1.00 93.44 184 MET A C 1
ATOM 1407 O O . MET A 1 184 ? 18.293 7.677 -17.300 1.00 93.44 184 MET A O 1
ATOM 1411 N N . GLY A 1 185 ? 18.625 9.173 -18.951 1.00 91.56 185 GLY A N 1
ATOM 1412 C CA . GLY A 1 185 ? 19.475 10.117 -18.225 1.00 91.56 185 GLY A CA 1
ATOM 1413 C C . GLY A 1 185 ? 19.325 11.541 -18.766 1.00 91.56 185 GLY A C 1
ATOM 1414 O O . GLY A 1 185 ? 18.477 11.797 -19.628 1.00 91.56 185 GLY A O 1
ATOM 1415 N N . LYS A 1 186 ? 20.116 12.483 -18.245 1.00 89.81 186 LYS A N 1
ATOM 1416 C CA . LYS A 1 186 ? 20.137 13.877 -18.728 1.00 89.81 186 LYS A CA 1
ATOM 1417 C C . LYS A 1 186 ? 20.804 13.970 -20.104 1.00 89.81 186 LYS A C 1
ATOM 1419 O O . LYS A 1 186 ? 21.673 13.169 -20.437 1.00 89.81 186 LYS A O 1
ATOM 1424 N N . ALA A 1 187 ? 20.369 14.929 -20.920 1.00 80.50 187 ALA A N 1
ATOM 1425 C CA . ALA A 1 187 ? 20.772 15.028 -22.327 1.00 80.50 187 ALA A CA 1
ATOM 1426 C C . ALA A 1 187 ? 22.199 15.545 -22.583 1.00 80.50 187 ALA A C 1
ATOM 1428 O O . ALA A 1 187 ? 22.673 15.497 -23.714 1.00 80.50 187 ALA A O 1
ATOM 1429 N N . ASP A 1 188 ? 22.880 16.040 -21.556 1.00 74.38 188 ASP A N 1
ATOM 1430 C CA . ASP A 1 188 ? 24.258 16.537 -21.601 1.00 74.38 188 ASP A CA 1
ATOM 1431 C C . ASP A 1 188 ? 25.310 15.431 -21.420 1.00 74.38 188 ASP A C 1
ATOM 1433 O O . ASP A 1 188 ? 26.505 15.659 -21.620 1.00 74.38 188 ASP A O 1
ATOM 1437 N N . MET A 1 189 ? 24.876 14.220 -21.072 1.00 62.78 189 MET A N 1
ATOM 1438 C CA . MET A 1 189 ? 25.750 13.082 -20.814 1.00 62.78 189 MET A CA 1
ATOM 1439 C C . MET A 1 189 ? 25.887 12.223 -22.072 1.00 62.78 189 MET A C 1
ATOM 1441 O O . MET A 1 189 ? 24.918 12.034 -22.808 1.00 62.78 189 MET A O 1
ATOM 1445 N N . LYS A 1 190 ? 27.072 11.637 -22.301 1.00 83.81 190 LYS A N 1
ATOM 1446 C CA . LYS A 1 190 ? 27.291 10.565 -23.298 1.00 83.81 190 LYS A CA 1
ATOM 1447 C C . LYS A 1 190 ? 26.646 9.255 -22.825 1.00 83.81 190 LYS A C 1
ATOM 1449 O O . LYS A 1 190 ? 27.312 8.250 -22.587 1.00 83.81 190 LYS A O 1
ATOM 1454 N N . LEU A 1 191 ? 25.343 9.329 -22.579 1.00 86.44 191 LEU A N 1
ATOM 1455 C CA . LEU A 1 191 ? 24.542 8.305 -21.932 1.00 86.44 191 LEU A CA 1
ATOM 1456 C C . LEU A 1 191 ? 24.505 7.024 -22.762 1.00 86.44 191 LEU A C 1
ATOM 1458 O O . LEU A 1 191 ? 24.504 5.935 -22.208 1.00 86.44 191 LEU A O 1
ATOM 1462 N N . ASP A 1 192 ? 24.498 7.157 -24.085 1.00 88.31 192 ASP A N 1
ATOM 1463 C CA . ASP A 1 192 ? 24.597 6.039 -25.014 1.00 88.31 192 ASP A CA 1
ATOM 1464 C C . ASP A 1 192 ? 25.875 5.231 -24.784 1.00 88.31 192 ASP A C 1
ATOM 1466 O O . ASP A 1 192 ? 25.785 4.037 -24.515 1.00 88.31 192 ASP A O 1
ATOM 1470 N N . MET A 1 193 ? 27.044 5.879 -24.776 1.00 88.94 193 MET A N 1
ATOM 1471 C CA . MET A 1 193 ? 28.324 5.216 -24.507 1.00 88.94 193 MET A CA 1
ATOM 1472 C C . MET A 1 193 ? 28.332 4.526 -23.144 1.00 88.94 193 MET A C 1
ATOM 1474 O O . MET A 1 193 ? 28.771 3.383 -23.047 1.00 88.94 193 MET A O 1
ATOM 1478 N N . LEU A 1 194 ? 27.810 5.194 -22.115 1.00 91.44 194 LEU A N 1
ATOM 1479 C CA . LEU A 1 194 ? 27.723 4.644 -20.766 1.00 91.44 194 LEU A CA 1
ATOM 1480 C C . LEU A 1 194 ? 26.835 3.391 -20.706 1.00 91.44 194 LEU A C 1
ATOM 1482 O O . LEU A 1 194 ? 27.235 2.369 -20.153 1.00 91.44 194 LEU A O 1
ATOM 1486 N N . VAL A 1 195 ? 25.629 3.458 -21.275 1.00 91.62 195 VAL A N 1
ATOM 1487 C CA . VAL A 1 195 ? 24.678 2.336 -21.284 1.00 91.62 195 VAL A CA 1
ATOM 1488 C C . VAL A 1 195 ? 25.261 1.160 -22.062 1.00 91.62 195 VAL A C 1
ATOM 1490 O O . VAL A 1 195 ? 25.193 0.029 -21.590 1.00 91.62 195 VAL A O 1
ATOM 1493 N N . ILE A 1 196 ? 25.892 1.418 -23.210 1.00 91.12 196 ILE A N 1
ATOM 1494 C CA . ILE A 1 196 ? 26.579 0.389 -23.998 1.00 91.12 196 ILE A CA 1
ATOM 1495 C C . ILE A 1 196 ? 27.715 -0.239 -23.189 1.00 91.12 196 ILE A C 1
ATOM 1497 O O . ILE A 1 196 ? 27.841 -1.459 -23.185 1.00 91.12 196 ILE A O 1
ATOM 1501 N N . GLU A 1 197 ? 28.537 0.563 -22.506 1.00 92.00 197 GLU A N 1
ATOM 1502 C CA . GLU A 1 197 ? 29.641 0.062 -21.684 1.00 92.00 197 GLU A CA 1
ATOM 1503 C C . GLU A 1 197 ? 29.127 -0.869 -20.584 1.00 92.00 197 GLU A C 1
ATOM 1505 O O . GLU A 1 197 ? 29.650 -1.971 -20.429 1.00 92.00 197 GLU A O 1
ATOM 1510 N N . ILE A 1 198 ? 28.079 -0.460 -19.864 1.00 93.62 198 ILE A N 1
ATOM 1511 C CA . ILE A 1 198 ? 27.466 -1.274 -18.813 1.00 93.62 198 ILE A CA 1
ATOM 1512 C C . ILE A 1 198 ? 26.919 -2.578 -19.398 1.00 93.62 198 ILE A C 1
ATOM 1514 O O . ILE A 1 198 ? 27.253 -3.651 -18.903 1.00 93.62 198 ILE A O 1
ATOM 1518 N N . VAL A 1 199 ? 26.144 -2.518 -20.484 1.00 93.69 199 VAL A N 1
ATOM 1519 C CA . VAL A 1 199 ? 25.577 -3.720 -21.116 1.00 93.69 199 VAL A CA 1
ATOM 1520 C C . VAL A 1 199 ? 26.681 -4.650 -21.639 1.00 93.69 199 VAL A C 1
ATOM 1522 O O . VAL A 1 199 ? 26.598 -5.863 -21.442 1.00 93.69 199 VAL A O 1
ATOM 1525 N N . ARG A 1 200 ? 27.760 -4.111 -22.229 1.00 92.81 200 ARG A N 1
ATOM 1526 C CA . ARG A 1 200 ? 28.893 -4.896 -22.758 1.00 92.81 200 ARG A CA 1
ATOM 1527 C C . ARG A 1 200 ? 29.686 -5.649 -21.686 1.00 92.81 200 ARG A C 1
ATOM 1529 O O . ARG A 1 200 ? 30.340 -6.636 -22.012 1.00 92.81 200 ARG A O 1
ATOM 1536 N N . ARG A 1 201 ? 29.607 -5.250 -20.409 1.00 94.31 201 ARG A N 1
ATOM 1537 C CA . ARG A 1 201 ? 30.173 -6.033 -19.287 1.00 94.31 201 ARG A CA 1
ATOM 1538 C C . ARG A 1 201 ? 29.470 -7.381 -19.110 1.00 94.31 201 ARG A C 1
ATOM 1540 O O . ARG A 1 201 ? 30.080 -8.318 -18.603 1.00 94.31 201 ARG A O 1
ATOM 1547 N N . HIS A 1 202 ? 28.213 -7.474 -19.544 1.00 94.00 202 HIS A N 1
ATOM 1548 C CA . HIS A 1 202 ? 27.357 -8.649 -19.372 1.00 94.00 202 HIS A CA 1
ATOM 1549 C C . HIS A 1 202 ? 27.052 -9.371 -20.688 1.00 94.00 202 HIS A C 1
ATOM 1551 O O . HIS A 1 202 ? 26.723 -10.555 -20.662 1.00 94.00 202 HIS A O 1
ATOM 1557 N N . VAL A 1 203 ? 27.156 -8.684 -21.830 1.00 91.50 203 VAL A N 1
ATOM 1558 C CA . VAL A 1 203 ? 26.850 -9.206 -23.172 1.00 91.50 203 VAL A CA 1
ATOM 1559 C C . VAL A 1 203 ? 28.007 -8.879 -24.119 1.00 91.50 203 VAL A C 1
ATOM 1561 O O . VAL A 1 203 ? 28.221 -7.722 -24.467 1.00 91.50 203 VAL A O 1
ATOM 1564 N N . LEU A 1 204 ? 28.766 -9.893 -24.545 1.00 77.62 204 LEU A N 1
ATOM 1565 C CA . LEU A 1 204 ? 29.992 -9.690 -25.333 1.00 77.62 204 LEU A CA 1
ATOM 1566 C C . LEU A 1 204 ? 29.734 -9.223 -26.776 1.00 77.62 204 LEU A C 1
ATOM 1568 O O . LEU A 1 204 ? 30.576 -8.526 -27.337 1.00 77.62 204 LEU A O 1
ATOM 1572 N N . ASP A 1 205 ? 28.591 -9.583 -27.366 1.00 78.00 205 ASP A N 1
ATOM 1573 C CA . ASP A 1 205 ? 28.277 -9.329 -28.780 1.00 78.00 205 ASP A CA 1
ATOM 1574 C C . ASP A 1 205 ? 27.076 -8.380 -28.937 1.00 78.00 205 ASP A C 1
ATOM 1576 O O . ASP A 1 205 ? 26.001 -8.747 -29.408 1.00 78.00 205 ASP A O 1
ATOM 1580 N N . VAL A 1 206 ? 27.240 -7.137 -28.473 1.00 80.75 206 VAL A N 1
ATOM 1581 C CA . VAL A 1 206 ? 26.268 -6.060 -28.726 1.00 80.75 206 VAL A CA 1
ATOM 1582 C C . VAL A 1 206 ? 26.629 -5.376 -30.039 1.00 80.75 206 VAL A C 1
ATOM 1584 O O . VAL A 1 206 ? 27.597 -4.604 -30.093 1.00 80.75 206 VAL A O 1
ATOM 1587 N N . LYS A 1 207 ? 25.836 -5.642 -31.079 1.00 77.56 207 LYS A N 1
ATOM 1588 C CA . LYS A 1 207 ? 25.978 -5.000 -32.389 1.00 77.56 207 LYS A CA 1
ATOM 1589 C C . LYS A 1 207 ? 25.620 -3.516 -32.314 1.00 77.56 207 LYS A C 1
ATOM 1591 O O . LYS A 1 207 ? 24.701 -3.127 -31.597 1.00 77.56 207 LYS A O 1
ATOM 1596 N N . ASP A 1 208 ? 26.326 -2.687 -33.078 1.00 73.12 208 ASP A N 1
ATOM 1597 C CA . ASP A 1 208 ? 26.122 -1.234 -33.032 1.00 73.12 208 ASP A CA 1
ATOM 1598 C C . ASP A 1 208 ? 24.752 -0.801 -33.604 1.00 73.12 208 ASP A C 1
ATOM 1600 O O . ASP A 1 208 ? 24.209 0.228 -33.204 1.00 73.12 208 ASP A O 1
ATOM 1604 N N . ASP A 1 209 ? 24.154 -1.599 -34.495 1.00 81.81 209 ASP A N 1
ATOM 1605 C CA . ASP A 1 209 ? 22.810 -1.381 -35.052 1.00 81.81 209 ASP A CA 1
ATOM 1606 C C . ASP A 1 209 ? 21.672 -1.761 -34.087 1.00 81.81 209 ASP A C 1
ATOM 1608 O O . ASP A 1 209 ? 20.522 -1.378 -34.306 1.00 81.81 209 ASP A O 1
ATOM 1612 N N . ALA A 1 210 ? 21.987 -2.444 -32.983 1.00 84.56 210 ALA A N 1
ATOM 1613 C CA . ALA A 1 210 ? 21.040 -2.797 -31.927 1.00 84.56 210 ALA A CA 1
ATOM 1614 C C . ALA A 1 210 ? 20.778 -1.648 -30.933 1.00 84.56 210 ALA A C 1
ATOM 1616 O O . ALA A 1 210 ? 20.039 -1.824 -29.959 1.00 84.56 210 ALA A O 1
ATOM 1617 N N . ILE A 1 211 ? 21.390 -0.476 -31.148 1.00 90.19 211 ILE A N 1
ATOM 1618 C CA . ILE A 1 211 ? 21.353 0.659 -30.224 1.00 90.19 211 ILE A CA 1
ATOM 1619 C C . ILE A 1 211 ? 20.527 1.795 -30.820 1.00 90.19 211 ILE A C 1
ATOM 1621 O O . ILE A 1 211 ? 20.800 2.303 -31.904 1.00 90.19 211 ILE A O 1
ATOM 1625 N N . THR A 1 212 ? 19.521 2.246 -30.075 1.00 92.25 212 THR A N 1
ATOM 1626 C CA . THR A 1 212 ? 18.699 3.401 -30.446 1.00 92.25 212 THR A CA 1
ATOM 1627 C C . THR A 1 212 ? 18.714 4.450 -29.345 1.00 92.25 212 THR A C 1
ATOM 1629 O O . THR A 1 212 ? 18.363 4.165 -28.200 1.00 92.25 212 THR A O 1
ATOM 1632 N N . THR A 1 213 ? 19.031 5.691 -29.714 1.00 92.19 213 THR A N 1
ATOM 1633 C CA . THR A 1 213 ? 19.032 6.847 -28.809 1.00 92.19 213 THR A CA 1
ATOM 1634 C C . THR A 1 213 ? 17.943 7.832 -29.212 1.00 92.19 213 THR A C 1
ATOM 1636 O O . THR A 1 213 ? 17.839 8.227 -30.373 1.00 92.19 213 THR A O 1
ATOM 1639 N N . ARG A 1 214 ? 17.114 8.250 -28.252 1.00 91.50 214 ARG A N 1
ATOM 1640 C CA . ARG A 1 214 ? 15.999 9.172 -28.479 1.00 91.50 214 ARG A CA 1
ATOM 1641 C C . ARG A 1 214 ? 15.994 10.304 -27.444 1.00 91.50 214 ARG A C 1
ATOM 1643 O O . ARG A 1 214 ? 15.801 10.021 -26.259 1.00 91.50 214 ARG A O 1
ATOM 1650 N N . PRO A 1 215 ? 16.135 11.576 -27.858 1.00 90.56 215 PRO A N 1
ATOM 1651 C CA . PRO A 1 215 ? 15.965 12.709 -26.955 1.00 90.56 215 PRO A CA 1
ATOM 1652 C C . PRO A 1 215 ? 14.489 12.903 -26.574 1.00 90.56 215 PRO A C 1
ATOM 1654 O O . PRO A 1 215 ? 13.572 12.533 -27.316 1.00 90.56 215 PRO A O 1
ATOM 1657 N N . SER A 1 216 ? 14.249 13.494 -25.406 1.00 89.69 216 SER A N 1
ATOM 1658 C CA . SER A 1 216 ? 12.918 13.922 -24.979 1.00 89.69 216 SER A CA 1
ATOM 1659 C C . SER A 1 216 ? 12.432 15.111 -25.809 1.00 89.69 216 SER A C 1
ATOM 1661 O O . SER A 1 216 ? 13.221 15.809 -26.444 1.00 89.69 216 SER A O 1
ATOM 1663 N N . LYS A 1 217 ? 11.115 15.355 -25.793 1.00 88.12 217 LYS A N 1
ATOM 1664 C CA . LYS A 1 217 ? 10.486 16.437 -26.568 1.00 88.12 217 LYS A CA 1
ATOM 1665 C C . LYS A 1 217 ? 11.121 17.806 -26.290 1.00 88.12 217 LYS A C 1
ATOM 1667 O O . LYS A 1 217 ? 11.324 18.570 -27.225 1.00 88.12 217 LYS A O 1
ATOM 1672 N N . ASP A 1 218 ? 11.456 18.069 -25.029 1.00 87.81 218 ASP A N 1
ATOM 1673 C CA . ASP A 1 218 ? 12.032 19.341 -24.580 1.00 87.81 218 ASP A CA 1
ATOM 1674 C C . ASP A 1 218 ? 13.570 19.294 -24.490 1.00 87.81 218 ASP A C 1
ATOM 1676 O O . ASP A 1 218 ? 14.188 20.233 -24.004 1.00 87.81 218 ASP A O 1
ATOM 1680 N N . GLY A 1 219 ? 14.199 18.188 -24.910 1.00 85.25 219 GLY A N 1
ATOM 1681 C CA . GLY A 1 219 ? 15.657 18.032 -24.939 1.00 85.25 219 GLY A CA 1
ATOM 1682 C C . GLY A 1 219 ? 16.334 17.866 -23.576 1.00 85.25 219 GLY A C 1
ATOM 1683 O O . GLY A 1 219 ? 17.551 17.784 -23.525 1.00 85.25 219 GLY A O 1
ATOM 1684 N N . ASN A 1 220 ? 15.584 17.785 -22.474 1.00 88.31 220 ASN A N 1
ATOM 1685 C CA . ASN A 1 220 ? 16.150 17.668 -21.120 1.00 88.31 220 ASN A CA 1
ATOM 1686 C C . ASN A 1 220 ? 16.686 16.264 -20.786 1.00 88.31 220 ASN A C 1
ATOM 1688 O O . ASN A 1 220 ? 17.500 16.104 -19.876 1.00 88.31 220 ASN A O 1
ATOM 1692 N N . PHE A 1 221 ? 16.212 15.240 -21.498 1.00 91.19 221 PHE A N 1
ATOM 1693 C CA . PHE A 1 221 ? 16.522 13.839 -21.217 1.00 91.19 221 PHE A CA 1
ATOM 1694 C C . PHE A 1 221 ? 16.820 13.083 -22.503 1.00 91.19 221 PHE A C 1
ATOM 1696 O O . PHE A 1 221 ? 16.324 13.442 -23.570 1.00 91.19 221 PHE A O 1
ATOM 1703 N N . VAL A 1 222 ? 17.574 11.998 -22.384 1.00 92.31 222 VAL A N 1
ATOM 1704 C CA . VAL A 1 222 ? 17.856 11.058 -23.468 1.00 92.31 222 VAL A CA 1
ATOM 1705 C C . VAL A 1 222 ? 17.513 9.656 -22.990 1.00 92.31 222 VAL A C 1
ATOM 1707 O O . VAL A 1 222 ? 17.823 9.295 -21.858 1.00 92.31 222 VAL A O 1
ATOM 1710 N N . ALA A 1 223 ? 16.852 8.878 -23.844 1.00 93.25 223 ALA A N 1
ATOM 1711 C CA . ALA A 1 223 ? 16.600 7.460 -23.635 1.00 93.25 223 ALA A CA 1
ATOM 1712 C C . ALA A 1 223 ? 17.433 6.637 -24.621 1.00 93.25 223 ALA A C 1
ATOM 1714 O O . ALA A 1 223 ? 17.384 6.886 -25.824 1.00 93.25 223 ALA A O 1
ATOM 1715 N N . VAL A 1 224 ? 18.151 5.644 -24.113 1.00 94.25 224 VAL A N 1
ATOM 1716 C CA . VAL A 1 224 ? 18.963 4.691 -24.873 1.00 94.25 224 VAL A CA 1
ATOM 1717 C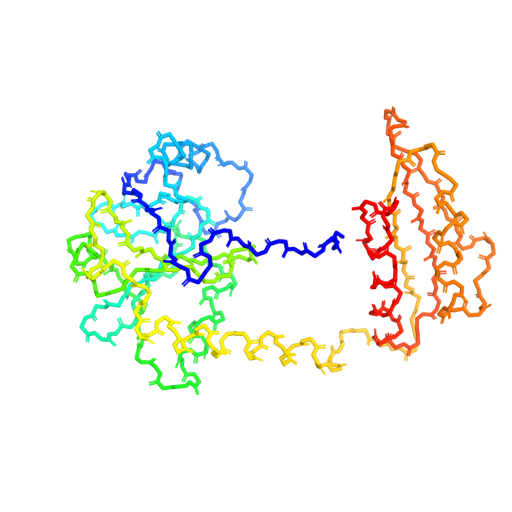 C . VAL A 1 224 ? 18.300 3.327 -24.750 1.00 94.25 224 VAL A C 1
ATOM 1719 O O . VAL A 1 224 ? 17.911 2.925 -23.658 1.00 94.25 224 VAL A O 1
ATOM 1722 N N . THR A 1 225 ? 18.118 2.631 -25.865 1.00 95.31 225 THR A N 1
ATOM 1723 C CA . THR A 1 225 ? 17.626 1.249 -25.911 1.00 95.31 225 THR A CA 1
ATOM 1724 C C . THR A 1 225 ? 18.685 0.394 -26.580 1.00 95.31 225 THR A C 1
ATOM 1726 O O . THR A 1 225 ? 19.135 0.747 -27.667 1.00 95.31 225 THR A O 1
ATOM 1729 N N . VAL A 1 226 ? 19.072 -0.700 -25.935 1.00 94.75 226 VAL A N 1
ATOM 1730 C CA . VAL A 1 226 ? 20.008 -1.694 -26.457 1.00 94.75 226 VAL A CA 1
ATOM 1731 C C . VAL A 1 226 ? 19.268 -3.019 -26.536 1.00 94.75 226 VAL A C 1
ATOM 1733 O O . VAL A 1 226 ? 18.807 -3.532 -25.517 1.00 94.75 226 VAL A O 1
ATOM 1736 N N . ILE A 1 227 ? 19.119 -3.559 -27.740 1.00 94.31 227 ILE A N 1
ATOM 1737 C CA . ILE A 1 227 ? 18.568 -4.900 -27.929 1.00 94.31 227 ILE A CA 1
ATOM 1738 C C . ILE A 1 227 ? 19.686 -5.916 -27.687 1.00 94.31 227 ILE A C 1
ATOM 1740 O O . ILE A 1 227 ? 20.745 -5.829 -28.308 1.00 94.31 227 ILE A O 1
ATOM 1744 N N . ILE A 1 228 ? 19.466 -6.861 -26.773 1.00 94.06 228 ILE A N 1
ATOM 1745 C CA . ILE A 1 228 ? 20.427 -7.923 -26.452 1.00 94.06 228 ILE A CA 1
ATOM 1746 C C . ILE A 1 228 ? 19.803 -9.301 -26.633 1.00 94.06 228 ILE A C 1
ATOM 1748 O O . ILE A 1 228 ? 18.592 -9.462 -26.510 1.00 94.06 228 ILE A O 1
ATOM 1752 N N . GLU A 1 229 ? 20.643 -10.310 -26.840 1.00 93.69 229 GLU A N 1
ATOM 1753 C CA . GLU A 1 229 ? 20.256 -11.704 -26.635 1.00 93.69 229 GLU A CA 1
ATOM 1754 C C . GLU A 1 229 ? 20.507 -12.065 -25.166 1.00 93.69 229 GLU A C 1
ATOM 1756 O O . GLU A 1 229 ? 21.636 -12.317 -24.737 1.00 93.69 229 GLU A O 1
ATOM 1761 N N . ALA A 1 230 ? 19.449 -12.015 -24.362 1.00 92.81 230 ALA A N 1
ATOM 1762 C CA . ALA A 1 230 ? 19.504 -12.387 -22.961 1.00 92.81 230 ALA A CA 1
ATOM 1763 C C . ALA A 1 230 ? 19.572 -13.911 -22.834 1.00 92.81 230 ALA A C 1
ATOM 1765 O O . ALA A 1 230 ? 18.787 -14.634 -23.440 1.00 92.81 230 ALA A O 1
ATOM 1766 N N . SER A 1 231 ? 20.494 -14.402 -22.013 1.00 93.25 231 SER A N 1
ATOM 1767 C CA . SER A 1 231 ? 20.752 -15.834 -21.801 1.00 93.25 231 SER A CA 1
ATOM 1768 C C . SER A 1 231 ? 20.187 -16.370 -20.484 1.00 93.25 231 SER A C 1
ATOM 1770 O O . SER A 1 231 ? 20.050 -17.579 -20.311 1.00 93.25 231 SER A O 1
ATOM 1772 N N . SER A 1 232 ? 19.879 -15.489 -19.527 1.00 92.06 232 SER A N 1
ATOM 1773 C CA . SER A 1 232 ? 19.289 -15.863 -18.240 1.00 92.06 232 SER A CA 1
ATOM 1774 C C . SER A 1 232 ? 18.708 -14.659 -17.500 1.00 92.06 232 SER A C 1
ATOM 1776 O O . SER A 1 232 ? 19.141 -13.521 -17.693 1.00 92.06 232 SER A O 1
ATOM 1778 N N . LYS A 1 233 ? 17.802 -14.929 -16.550 1.00 89.00 233 LYS A N 1
ATOM 1779 C CA . LYS A 1 233 ? 17.300 -13.927 -15.596 1.00 89.00 233 LYS A CA 1
ATOM 1780 C C . LYS A 1 233 ? 18.444 -13.277 -14.814 1.00 89.00 233 LYS A C 1
ATOM 1782 O O . LYS A 1 233 ? 18.477 -12.064 -14.683 1.00 89.00 233 LYS A O 1
ATOM 1787 N N . LYS A 1 234 ? 19.419 -14.069 -14.354 1.00 89.44 234 LYS A N 1
ATOM 1788 C CA . LYS A 1 234 ? 20.571 -13.575 -13.584 1.00 89.44 234 LYS A CA 1
ATOM 1789 C C . LYS A 1 234 ? 21.406 -12.554 -14.364 1.00 89.44 234 LYS A C 1
ATOM 1791 O O . LYS A 1 234 ? 21.882 -11.589 -13.776 1.00 89.44 234 LYS A O 1
ATOM 1796 N N . GLN A 1 235 ? 21.581 -12.765 -15.670 1.00 92.38 235 GLN A N 1
ATOM 1797 C CA . GLN A 1 235 ? 22.267 -11.807 -16.538 1.00 92.38 235 GLN A CA 1
ATOM 1798 C C . GLN A 1 235 ? 21.476 -10.497 -16.645 1.00 92.38 235 GLN A C 1
ATOM 1800 O O . GLN A 1 235 ? 22.064 -9.431 -16.499 1.00 92.38 235 GLN A O 1
ATOM 1805 N N . LEU A 1 236 ? 20.154 -10.569 -16.845 1.00 91.88 236 LEU A N 1
ATOM 1806 C CA . LEU A 1 236 ? 19.296 -9.379 -16.872 1.00 91.88 236 LEU A CA 1
ATOM 1807 C C . LEU A 1 236 ? 19.334 -8.622 -15.540 1.00 91.88 236 LEU A C 1
ATOM 1809 O O . LEU A 1 236 ? 19.576 -7.419 -15.540 1.00 91.88 236 LEU A O 1
ATOM 1813 N N . ASP A 1 237 ? 19.165 -9.322 -14.417 1.00 89.88 237 ASP A N 1
ATOM 1814 C CA . ASP A 1 237 ? 19.206 -8.729 -13.077 1.00 89.88 237 ASP A CA 1
ATOM 1815 C C . ASP A 1 237 ? 20.533 -7.984 -12.841 1.00 89.88 237 ASP A C 1
ATOM 1817 O O . ASP A 1 237 ? 20.527 -6.864 -12.337 1.00 89.88 237 ASP A O 1
ATOM 1821 N N . ALA A 1 238 ? 21.666 -8.559 -13.265 1.00 91.50 238 ALA A N 1
ATOM 1822 C CA . ALA A 1 238 ? 22.979 -7.922 -13.150 1.00 91.50 238 ALA A CA 1
ATOM 1823 C C . ALA A 1 238 ? 23.111 -6.657 -14.019 1.00 91.50 238 ALA A C 1
ATOM 1825 O O . ALA A 1 238 ? 23.609 -5.639 -13.542 1.00 91.50 238 ALA A O 1
ATOM 1826 N N . ILE A 1 239 ? 22.616 -6.688 -15.263 1.00 93.88 239 ILE A N 1
ATOM 1827 C CA . ILE A 1 239 ? 22.597 -5.510 -16.146 1.00 93.88 239 ILE A CA 1
ATOM 1828 C C . ILE A 1 239 ? 21.760 -4.391 -15.523 1.00 93.88 239 ILE A C 1
ATOM 1830 O O . ILE A 1 239 ? 22.204 -3.244 -15.459 1.00 93.88 239 ILE A O 1
ATOM 1834 N N . TYR A 1 240 ? 20.550 -4.714 -15.063 1.00 92.44 240 TYR A N 1
ATOM 1835 C CA . TYR A 1 240 ? 19.653 -3.735 -14.457 1.00 92.44 240 TYR A CA 1
ATOM 1836 C C . TYR A 1 240 ? 20.219 -3.166 -13.163 1.00 92.44 240 TYR A C 1
ATOM 1838 O O . TYR A 1 240 ? 20.072 -1.964 -12.9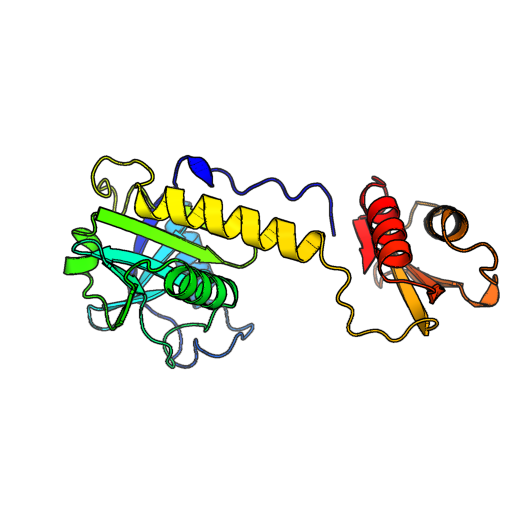45 1.00 92.44 240 TYR A O 1
ATOM 1846 N N . GLN A 1 241 ? 20.878 -3.984 -12.341 1.00 90.31 241 GLN A N 1
ATOM 1847 C CA . GLN A 1 241 ? 21.547 -3.525 -11.128 1.00 90.31 241 GLN A CA 1
ATOM 1848 C C . GLN A 1 241 ? 22.656 -2.517 -11.461 1.00 90.31 241 GLN A C 1
ATOM 1850 O O . GLN A 1 241 ? 22.609 -1.394 -10.966 1.00 90.31 241 GLN A O 1
ATOM 1855 N N . ASP A 1 242 ? 23.572 -2.849 -12.375 1.00 92.75 242 ASP A N 1
ATOM 1856 C CA . ASP A 1 242 ? 24.680 -1.961 -12.760 1.00 92.75 242 ASP A CA 1
ATOM 1857 C C . ASP A 1 242 ? 24.200 -0.657 -13.408 1.00 92.75 242 ASP A C 1
ATOM 1859 O O . ASP A 1 242 ? 24.723 0.419 -13.111 1.00 92.75 242 ASP A O 1
ATOM 1863 N N . LEU A 1 243 ? 23.200 -0.734 -14.297 1.00 92.38 243 LEU A N 1
ATOM 1864 C CA . LEU A 1 243 ? 22.586 0.459 -14.884 1.00 92.38 243 LEU A CA 1
ATOM 1865 C C . LEU A 1 243 ? 22.023 1.347 -13.790 1.00 92.38 243 LEU A C 1
ATOM 1867 O O . LEU A 1 243 ? 22.141 2.562 -13.837 1.00 92.38 243 LEU A O 1
ATOM 1871 N N . THR A 1 244 ? 21.383 0.739 -12.812 1.00 88.06 244 THR A N 1
ATOM 1872 C CA . THR A 1 244 ? 20.618 1.470 -11.829 1.00 88.06 244 THR A CA 1
ATOM 1873 C C . THR A 1 244 ? 21.475 2.057 -10.705 1.00 88.06 244 THR A C 1
ATOM 1875 O O . THR A 1 244 ? 21.163 3.142 -10.216 1.00 88.06 244 THR A O 1
ATOM 1878 N N . ASP A 1 245 ? 22.575 1.399 -10.347 1.00 88.56 245 ASP A N 1
ATOM 1879 C CA . ASP A 1 245 ? 23.552 1.913 -9.384 1.00 88.56 245 ASP A CA 1
ATOM 1880 C C . ASP A 1 245 ? 24.373 3.084 -9.945 1.00 88.56 245 ASP A C 1
ATOM 1882 O O . ASP A 1 245 ? 25.042 3.801 -9.193 1.00 88.56 245 ASP A O 1
ATOM 1886 N N . HIS A 1 246 ? 24.327 3.316 -11.261 1.00 89.75 246 HIS A N 1
ATOM 1887 C CA . HIS A 1 246 ? 25.062 4.403 -11.886 1.00 89.75 246 HIS A CA 1
ATOM 1888 C C . HIS A 1 246 ? 24.366 5.766 -11.661 1.00 89.75 246 HIS A C 1
ATOM 1890 O O . HIS A 1 246 ? 23.210 5.936 -12.050 1.00 89.75 246 HIS A O 1
ATOM 1896 N N . PRO A 1 247 ? 25.059 6.793 -11.122 1.00 88.75 247 PRO A N 1
ATOM 1897 C CA . PRO A 1 247 ? 24.448 8.073 -10.720 1.00 88.75 247 PRO A CA 1
ATOM 1898 C C . PRO A 1 247 ? 23.809 8.864 -11.872 1.00 88.75 247 PRO A C 1
ATOM 1900 O O . PRO A 1 247 ? 22.897 9.664 -11.660 1.00 88.75 247 PRO A O 1
ATOM 1903 N N . ASP A 1 248 ? 24.287 8.624 -13.089 1.00 89.38 248 ASP A N 1
ATOM 1904 C CA . ASP A 1 248 ? 23.852 9.316 -14.307 1.00 89.38 248 ASP A CA 1
ATOM 1905 C C . ASP A 1 248 ? 22.643 8.655 -14.988 1.00 89.38 248 ASP A C 1
ATOM 1907 O O . ASP A 1 248 ? 22.025 9.229 -15.892 1.00 89.38 248 ASP A O 1
ATOM 1911 N N . ILE A 1 249 ? 22.277 7.451 -14.541 1.00 89.69 249 ILE A N 1
ATOM 1912 C CA . ILE A 1 249 ? 21.098 6.733 -15.007 1.00 89.69 249 ILE A CA 1
ATOM 1913 C C . ILE A 1 249 ? 19.941 7.109 -14.088 1.00 89.69 249 ILE A C 1
ATOM 1915 O O . ILE A 1 249 ? 19.800 6.638 -12.963 1.00 89.69 249 ILE A O 1
ATOM 1919 N N . LEU A 1 250 ? 19.057 7.962 -14.592 1.00 88.44 250 LEU A N 1
ATOM 1920 C CA . LEU A 1 250 ? 17.847 8.349 -13.871 1.00 88.44 250 LEU A CA 1
ATOM 1921 C C . LEU A 1 250 ? 16.837 7.198 -13.821 1.00 88.44 250 LEU A C 1
ATOM 1923 O O . LEU A 1 250 ? 16.031 7.100 -12.892 1.00 88.44 250 LEU A O 1
ATOM 1927 N N . MET A 1 251 ? 16.839 6.332 -14.839 1.00 86.81 251 MET A N 1
ATOM 1928 C CA . MET A 1 251 ? 15.895 5.225 -14.931 1.00 86.81 251 MET A CA 1
ATOM 1929 C C . MET A 1 251 ? 16.375 4.141 -15.897 1.00 86.81 251 MET A C 1
ATOM 1931 O O . MET A 1 251 ? 16.523 4.418 -17.080 1.00 86.81 251 MET A O 1
ATOM 1935 N N . ALA A 1 252 ? 16.512 2.906 -15.414 1.00 88.56 252 ALA A N 1
ATOM 1936 C CA . ALA A 1 252 ? 16.468 1.697 -16.235 1.00 88.56 252 ALA A CA 1
ATOM 1937 C C . ALA A 1 252 ? 15.025 1.151 -16.307 1.00 88.56 252 ALA A C 1
ATOM 1939 O O . ALA A 1 252 ? 14.294 1.246 -15.309 1.00 88.56 252 ALA A O 1
ATOM 1940 N N . LEU A 1 253 ? 14.628 0.656 -17.483 1.00 79.44 253 LEU A N 1
ATOM 1941 C CA . LEU A 1 253 ? 13.315 0.117 -17.853 1.00 79.44 253 LEU A CA 1
ATOM 1942 C C . LEU A 1 253 ? 13.453 -1.215 -18.583 1.00 79.44 253 LEU A C 1
ATOM 1944 O O . LEU A 1 253 ? 14.422 -1.363 -19.363 1.00 79.44 253 LEU A O 1
#

Sequence (253 aa):
MCSNIVPFAGLNQGVKAISMDDTRWKFCNVKAITLLGNILHRQAAIDQGCAEALLVKDGYLVEGAASNVFAVIGGVLCTPPKGNDILPGITRDVILELARKNDIPYSEDKILFSALQSASEIWVTSSTREIIPVVELDSKMVADGKPGPVWQVMNSIFQAYKQSLIMSEQTFFEFPCEFPVKAMGKADMKLDMLVIEIVRRHVLDVKDDAITTRPSKDGNFVAVTVIIEASSKKQLDAIYQDLTDHPDILMAL

Foldseek 3Di:
DDPPLPAPVQQAWFWAEEEDEQPDDQQQQDPDPPLPSLVVQCVVCVVVVTRWYFYDYPQWTQQISAWFKWFQFPQEIEGAADDRRHHPAPLVVVLVVLCVVVVRHYDHHTHGPVRRQQTLWMWTDHPSNRIGTHQHYNNHGNNPSGHDDVNVVSVVSSVVVVVVVVVDQDDPDDPQDWDKKKFKFFLVDPVQVVLCVLLCVLAVDFDPVQWDWDADPVRGMIMIIGIGRDGGPVSVVSSLVSLNPDPGTPDID

Radius of gyration: 22.21 Å; chains: 1; bounding box: 52×39×59 Å

Secondary structure (DSSP, 8-state):
--S--PPPTTTTT-EEEEEEE--S-S-TTS--S--HHHHHHHHHHHHTT-SEEEEEETTEEEEESSSEEEEEETTEEEEPPSSTTS---HHHHHHHHHHHHTT--EEES-EEHHHHHT-SEEEEEETTTEEEEEEEETTEESTTSS--HHHHHHHHHHHHHHHHHHT----SS-SSEEEEEEEEEETTS-HHHHHHHHHHTT-S---GGGEEEEE-TTSSEEEEEEEEEE--HHHHHHHHHHHHHSTT-SEE-

pLDDT: mean 92.44, std 9.89, range [36.97, 98.81]